Protein AF-A0A813IU12-F1 (afdb_monomer_lite)

Sequence (221 aa):
DPVPTFCQGVNGVEDAPPLRSVVKHLALLKPAGEHALRRLLWVTALTSHCVEFCPFLPNLMATLLTFFSEAETMFMVSQLIQEAENEVNASRNANPRMILNLNQMHKQAKLLVTEGKNSGNCPEALEHMESLGMDVNQMALELLQDGLATVLPFRSFLRLVGAFMAEGSEVMLRFALAMLKIQTPAILSCSTSKEVKGVLASLGFSHGLDDRHKGVEQLTK

Secondary structure (DSSP, 8-state):
-----S-TTSTT--SPPPHHHH-TTGGGS-HHHHHHHHHHHHHHHHH-TT-S--THHHHHHHHHTTTS-HHHHHHHHHHHHHHHHHHHHH-TTSPPSS--SHHHHHHHHHHHHHHHTSTTS-HHHHHHHHHTT--HHHHHHHHHTTTTTTTS-HHHHHHHHHHHHHH-THHHHHHHHHHHHHHHHHHHT-SSHHHHHHHHHTGGGSTTSSGGGTTTTTS--

pLDDT: mean 87.45, std 16.92, range [29.23, 98.56]

InterPro domains:
  IPR000195 Rab-GAP-TBC domain [PF00566] (30-187)
  IPR035969 Rab-GAP-TBC domain superfamily [SSF47923] (122-193)

Radius of gyration: 18.07 Å; chains: 1; bounding box: 48×43×44 Å

Structure (mmCIF, N/CA/C/O backbone):
data_AF-A0A813IU12-F1
#
_entry.id   AF-A0A813IU12-F1
#
loop_
_atom_site.group_PDB
_atom_site.id
_atom_site.type_symbol
_atom_site.label_atom_id
_atom_site.label_alt_id
_atom_site.label_comp_id
_atom_site.label_asym_id
_atom_site.label_entity_id
_atom_site.label_seq_id
_atom_site.pdbx_PDB_ins_code
_atom_site.Cartn_x
_atom_site.Cartn_y
_atom_site.Cartn_z
_atom_site.occupancy
_atom_site.B_iso_or_equiv
_atom_site.auth_seq_id
_atom_site.auth_comp_id
_atom_site.auth_asym_id
_atom_site.auth_atom_id
_atom_site.pdbx_PDB_model_num
ATOM 1 N N . ASP A 1 1 ? 9.099 -20.998 -9.927 1.00 59.09 1 ASP A N 1
ATOM 2 C CA . ASP A 1 1 ? 10.088 -19.911 -10.060 1.00 59.09 1 ASP A CA 1
ATOM 3 C C . ASP A 1 1 ? 9.824 -18.827 -9.031 1.00 59.09 1 ASP A C 1
ATOM 5 O O . ASP A 1 1 ? 8.862 -18.070 -9.199 1.00 59.09 1 ASP A O 1
ATOM 9 N N . PRO A 1 2 ? 10.592 -18.812 -7.929 1.00 76.69 2 PRO A N 1
ATOM 10 C CA . PRO A 1 2 ? 10.494 -17.770 -6.915 1.00 76.69 2 PRO A CA 1
ATOM 11 C C . PRO A 1 2 ? 10.873 -16.416 -7.527 1.00 76.69 2 PRO A C 1
ATOM 13 O O . PRO A 1 2 ? 11.719 -16.332 -8.417 1.00 76.69 2 PRO A O 1
ATOM 16 N N . VAL A 1 3 ? 10.200 -15.361 -7.085 1.00 84.19 3 VAL A N 1
ATOM 17 C CA . VAL A 1 3 ? 10.450 -13.977 -7.505 1.00 84.19 3 VAL A CA 1
ATOM 18 C C . VAL A 1 3 ? 10.531 -13.145 -6.232 1.00 84.19 3 VAL A C 1
ATOM 20 O O . VAL A 1 3 ? 9.741 -13.405 -5.322 1.00 84.19 3 VAL A O 1
ATOM 23 N N . PRO A 1 4 ? 11.428 -12.153 -6.146 1.00 86.94 4 PRO A N 1
ATOM 24 C CA . PRO A 1 4 ? 11.456 -11.238 -5.017 1.00 86.94 4 PRO A CA 1
ATOM 25 C C . PRO A 1 4 ? 10.112 -10.514 -4.898 1.00 86.94 4 PRO A C 1
ATOM 27 O O . PRO A 1 4 ? 9.730 -9.739 -5.772 1.00 86.94 4 PRO A O 1
ATOM 30 N N . THR A 1 5 ? 9.362 -10.793 -3.834 1.00 86.12 5 THR A N 1
ATOM 31 C CA . THR A 1 5 ? 8.112 -10.076 -3.540 1.00 86.12 5 THR A CA 1
ATOM 32 C C . THR A 1 5 ? 8.300 -8.962 -2.523 1.00 86.12 5 THR A C 1
ATOM 34 O O . THR A 1 5 ? 7.367 -8.198 -2.294 1.00 86.12 5 THR A O 1
ATOM 37 N N . PHE A 1 6 ? 9.487 -8.877 -1.909 1.00 89.75 6 PHE A N 1
ATOM 38 C CA . PHE A 1 6 ? 9.822 -7.894 -0.875 1.00 89.75 6 PHE A CA 1
ATOM 39 C C . PHE A 1 6 ? 8.862 -7.945 0.327 1.00 89.75 6 PHE A C 1
ATOM 41 O O . PHE A 1 6 ? 8.619 -6.940 0.991 1.00 89.75 6 PHE A O 1
ATOM 48 N N . CYS A 1 7 ? 8.301 -9.132 0.593 1.00 81.31 7 CYS A N 1
ATOM 49 C CA . CYS A 1 7 ? 7.439 -9.412 1.746 1.00 81.31 7 CYS A CA 1
ATOM 50 C C . CYS A 1 7 ? 8.181 -10.096 2.903 1.00 81.31 7 CYS A C 1
ATOM 52 O O . CYS A 1 7 ? 7.563 -10.387 3.927 1.00 81.31 7 CYS A O 1
ATOM 54 N N . GLN A 1 8 ? 9.472 -10.400 2.729 1.00 71.38 8 GLN A N 1
ATOM 55 C CA . GLN A 1 8 ? 10.290 -11.030 3.764 1.00 71.38 8 GLN A CA 1
ATOM 56 C C . GLN A 1 8 ? 10.285 -10.149 5.020 1.00 71.38 8 GLN A C 1
ATOM 58 O O . GLN A 1 8 ? 10.400 -8.930 4.931 1.00 71.38 8 GLN A O 1
ATOM 63 N N . GLY A 1 9 ? 10.090 -10.764 6.187 1.00 56.56 9 GLY A N 1
ATOM 64 C CA . GLY A 1 9 ? 9.971 -10.051 7.464 1.00 56.56 9 GLY A CA 1
ATOM 65 C C . GLY A 1 9 ? 8.539 -9.835 7.975 1.00 56.56 9 GLY A C 1
ATOM 66 O O . GLY A 1 9 ? 8.384 -9.473 9.137 1.00 56.56 9 GLY A O 1
ATOM 67 N N . VAL A 1 10 ? 7.492 -10.125 7.188 1.00 49.81 10 VAL A N 1
ATOM 68 C CA . VAL A 1 10 ? 6.102 -10.196 7.690 1.00 49.81 10 VAL A CA 1
ATOM 69 C C . VAL A 1 10 ? 5.711 -11.647 7.974 1.00 49.81 10 VAL A C 1
ATOM 71 O O . VAL A 1 10 ? 5.922 -12.534 7.149 1.00 49.81 10 VAL A O 1
ATOM 74 N N . ASN A 1 11 ? 5.136 -11.891 9.157 1.00 51.53 11 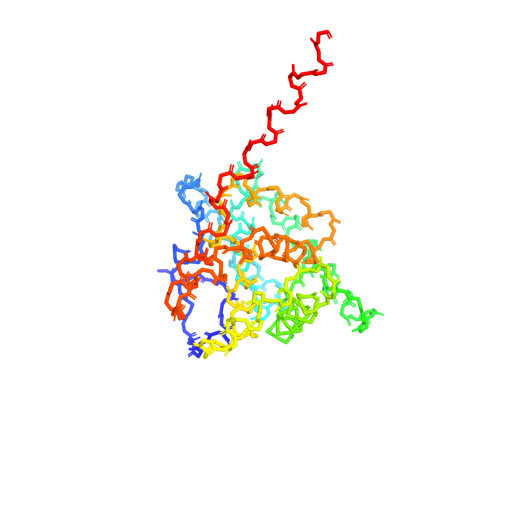ASN A N 1
ATOM 75 C CA . ASN A 1 11 ? 4.637 -13.196 9.621 1.00 51.53 11 ASN A CA 1
ATOM 76 C C . ASN A 1 11 ? 5.678 -14.335 9.691 1.00 51.53 11 ASN A C 1
ATOM 78 O O . ASN A 1 11 ? 5.300 -15.503 9.673 1.00 51.53 11 ASN A O 1
ATOM 82 N N . GLY A 1 12 ? 6.978 -14.023 9.775 1.00 53.75 12 GLY A N 1
ATOM 83 C CA . GLY A 1 12 ? 8.036 -15.036 9.921 1.00 53.75 12 GLY A CA 1
ATOM 84 C C . GLY A 1 12 ? 8.241 -15.926 8.689 1.00 53.75 12 GLY A C 1
ATOM 85 O O . GLY A 1 12 ? 8.756 -17.032 8.812 1.00 53.75 12 GLY A O 1
ATOM 86 N N . VAL A 1 13 ? 7.809 -15.471 7.511 1.00 58.06 13 VAL A N 1
ATOM 87 C CA . VAL A 1 13 ? 7.927 -16.239 6.269 1.00 58.06 13 VAL A CA 1
ATOM 88 C C . VAL A 1 13 ? 9.356 -16.129 5.717 1.00 58.06 13 VAL A C 1
ATOM 90 O O . VAL A 1 13 ? 9.794 -15.035 5.358 1.00 58.06 13 VAL A O 1
ATOM 93 N N . GLU A 1 14 ? 10.066 -17.260 5.637 1.00 62.34 14 GLU A N 1
ATOM 94 C CA . GLU A 1 14 ? 11.422 -17.346 5.059 1.00 62.34 14 GLU A CA 1
ATOM 95 C C . GLU A 1 14 ? 11.399 -17.256 3.520 1.00 62.34 14 GLU A C 1
ATOM 97 O O . GLU A 1 14 ? 12.214 -16.553 2.914 1.00 62.34 14 GLU A O 1
ATOM 102 N N . ASP A 1 15 ? 10.409 -17.896 2.888 1.00 70.50 15 ASP A N 1
ATOM 103 C CA . ASP A 1 15 ? 10.277 -17.965 1.431 1.00 70.50 15 ASP A CA 1
ATOM 104 C C . ASP A 1 15 ? 9.359 -16.882 0.856 1.00 70.50 15 ASP A C 1
ATOM 106 O O . ASP A 1 15 ? 8.241 -16.653 1.318 1.00 70.50 15 ASP A O 1
ATOM 110 N N . ALA A 1 16 ? 9.779 -16.247 -0.238 1.00 74.38 16 ALA A N 1
ATOM 111 C CA . ALA A 1 16 ? 8.925 -15.283 -0.924 1.00 74.38 16 ALA A CA 1
ATOM 112 C C . ALA A 1 16 ? 7.619 -15.957 -1.417 1.00 74.38 16 ALA A C 1
ATOM 114 O O . ALA A 1 16 ? 7.681 -16.949 -2.155 1.00 74.38 16 ALA A O 1
ATOM 115 N N . PRO A 1 17 ? 6.428 -15.435 -1.057 1.00 84.81 17 PRO A N 1
ATOM 116 C CA . PRO A 1 17 ? 5.163 -15.991 -1.517 1.00 84.81 17 PRO A CA 1
ATOM 117 C C . PRO A 1 17 ? 5.028 -15.923 -3.048 1.00 84.81 17 PRO A C 1
ATOM 119 O O . PRO A 1 17 ? 5.684 -15.117 -3.711 1.00 84.81 17 PRO A O 1
ATOM 122 N N . PRO A 1 18 ? 4.137 -16.727 -3.656 1.00 88.19 18 PRO A N 1
ATOM 123 C CA . PRO A 1 18 ? 3.888 -16.654 -5.090 1.00 88.19 18 PRO A CA 1
ATOM 124 C C . PRO A 1 18 ? 3.484 -15.242 -5.543 1.00 88.19 18 PRO A C 1
ATOM 126 O O . PRO A 1 18 ? 2.655 -14.589 -4.915 1.00 88.19 18 PRO A O 1
ATOM 129 N N . LEU A 1 19 ? 3.971 -14.798 -6.706 1.00 89.38 19 LEU A N 1
ATOM 130 C CA . LEU A 1 19 ? 3.663 -13.461 -7.241 1.00 89.38 19 LEU A CA 1
ATOM 131 C C . LEU A 1 19 ? 2.149 -13.162 -7.277 1.00 89.38 19 LEU A C 1
ATOM 133 O O . LEU A 1 19 ? 1.712 -12.081 -6.893 1.00 89.38 19 LEU A O 1
ATOM 137 N N . ARG A 1 20 ? 1.339 -14.161 -7.652 1.00 90.25 20 ARG A N 1
ATOM 138 C CA . ARG A 1 20 ? -0.131 -14.078 -7.711 1.00 90.25 20 ARG A CA 1
ATOM 139 C C . ARG A 1 20 ? -0.829 -13.843 -6.368 1.00 90.25 20 ARG A C 1
ATOM 141 O O . ARG A 1 20 ? -1.969 -13.402 -6.371 1.00 90.25 20 ARG A O 1
ATOM 148 N N . SER A 1 21 ? -0.202 -14.167 -5.233 1.00 88.00 21 SER A N 1
ATOM 149 C CA . SER A 1 21 ? -0.788 -13.876 -3.913 1.00 88.00 21 SER A CA 1
ATOM 150 C C . SER A 1 21 ? -0.475 -12.457 -3.434 1.00 88.00 21 SER A C 1
ATOM 152 O O . SER A 1 21 ? -1.192 -11.926 -2.582 1.00 88.00 21 SER A O 1
ATOM 154 N N . VAL A 1 22 ? 0.566 -11.835 -3.997 1.00 89.56 22 VAL A N 1
ATOM 155 C CA . VAL A 1 22 ? 1.031 -10.490 -3.630 1.00 89.56 22 VAL A CA 1
ATOM 156 C C . VAL A 1 22 ? 0.452 -9.424 -4.556 1.00 89.56 22 VAL A C 1
ATOM 158 O O . VAL A 1 22 ? -0.029 -8.399 -4.081 1.00 89.56 22 VAL A O 1
ATOM 161 N N . VAL A 1 23 ? 0.451 -9.674 -5.867 1.00 94.38 23 VAL A N 1
ATOM 162 C CA . VAL A 1 23 ? 0.003 -8.705 -6.873 1.00 94.38 23 VAL A CA 1
ATOM 163 C C . VAL A 1 23 ? -1.497 -8.852 -7.116 1.00 94.38 23 VAL A C 1
ATOM 165 O O . VAL A 1 23 ? -1.942 -9.768 -7.808 1.00 94.38 23 VAL A O 1
ATOM 168 N N . LYS A 1 24 ? -2.291 -7.938 -6.556 1.00 93.25 24 LYS A N 1
ATOM 169 C CA . LYS A 1 24 ? -3.760 -8.064 -6.485 1.00 93.25 24 LYS A CA 1
ATOM 170 C C . LYS A 1 24 ? -4.449 -7.870 -7.828 1.00 93.25 24 LYS A C 1
ATOM 172 O O . LYS A 1 24 ? -5.473 -8.491 -8.100 1.00 93.25 24 LYS A O 1
ATOM 177 N N . HIS A 1 25 ? -3.847 -7.070 -8.699 1.00 90.69 25 HIS A N 1
ATOM 178 C CA . HIS A 1 25 ? -4.364 -6.785 -10.036 1.00 90.69 25 HIS A CA 1
ATOM 179 C C . HIS A 1 25 ? -3.532 -7.442 -11.149 1.00 90.69 25 HIS A C 1
ATOM 181 O O . HIS A 1 25 ? -3.524 -6.964 -12.281 1.00 90.69 25 HIS A O 1
ATOM 187 N N . LEU A 1 26 ? -2.848 -8.557 -10.848 1.00 93.44 26 LEU A N 1
ATOM 188 C CA . LEU A 1 26 ? -1.966 -9.251 -11.798 1.00 93.44 26 LEU A CA 1
ATOM 189 C C . LEU A 1 26 ? -2.681 -9.650 -13.096 1.00 93.44 26 LEU A C 1
ATOM 191 O O . LEU A 1 26 ? -2.087 -9.589 -14.166 1.00 93.44 26 LEU A O 1
ATOM 195 N N . ALA A 1 27 ? -3.966 -10.002 -13.004 1.00 91.81 27 ALA A N 1
ATOM 196 C CA . ALA A 1 27 ? -4.792 -10.416 -14.139 1.00 91.81 27 ALA A CA 1
ATOM 197 C C . ALA A 1 27 ? -4.960 -9.337 -15.230 1.00 91.81 27 ALA A C 1
ATOM 199 O O . ALA A 1 27 ? -5.420 -9.648 -16.325 1.00 91.81 27 ALA A O 1
ATOM 200 N N . LEU A 1 28 ? -4.601 -8.080 -14.949 1.00 92.56 28 LEU A N 1
ATOM 201 C CA . LEU A 1 28 ? -4.604 -7.005 -15.943 1.00 92.56 28 LEU A CA 1
ATOM 202 C C . LEU A 1 28 ? -3.403 -7.070 -16.892 1.00 92.56 28 LEU A C 1
ATOM 204 O O . LEU A 1 28 ? -3.444 -6.490 -17.977 1.00 92.56 28 LEU A O 1
ATOM 208 N N . LEU A 1 29 ? -2.337 -7.775 -16.507 1.00 94.75 29 LEU A N 1
ATOM 209 C CA . LEU A 1 29 ? -1.177 -7.978 -17.359 1.00 94.75 29 LEU A CA 1
ATOM 210 C C . LEU A 1 29 ? -1.396 -9.166 -18.296 1.00 94.75 29 LEU A C 1
ATOM 212 O O . LEU A 1 29 ? -1.864 -10.235 -17.911 1.00 94.75 29 LEU A O 1
ATOM 216 N N . LYS A 1 30 ? -0.976 -8.993 -19.551 1.00 94.44 30 LYS A N 1
ATOM 217 C CA . LYS A 1 30 ? -0.793 -10.110 -20.489 1.00 94.44 30 LYS A CA 1
ATOM 218 C C . LYS A 1 30 ? 0.387 -10.984 -20.025 1.00 94.44 30 LYS A C 1
ATOM 220 O O . LYS A 1 30 ? 1.255 -10.471 -19.319 1.00 94.44 30 LYS A O 1
ATOM 225 N N . PRO A 1 31 ? 0.526 -12.238 -20.500 1.00 94.81 31 PRO A N 1
ATOM 226 C CA . PRO A 1 31 ? 1.659 -13.101 -20.136 1.00 94.81 31 PRO A CA 1
ATOM 227 C C . PRO A 1 31 ? 3.040 -12.446 -20.328 1.00 94.81 31 PRO A C 1
ATOM 229 O O . PRO A 1 31 ? 3.917 -12.566 -19.477 1.00 94.81 31 PRO A O 1
ATOM 232 N N . ALA A 1 32 ? 3.214 -11.666 -21.401 1.00 95.75 32 ALA A N 1
ATOM 233 C CA . ALA A 1 32 ? 4.436 -10.893 -21.630 1.00 95.75 32 ALA A CA 1
ATOM 234 C C . ALA A 1 32 ? 4.689 -9.824 -20.547 1.00 95.75 32 ALA A C 1
ATOM 236 O O . ALA A 1 32 ? 5.833 -9.617 -20.146 1.00 95.75 32 ALA A O 1
ATOM 237 N N . GLY A 1 33 ? 3.629 -9.180 -20.047 1.00 96.44 33 GLY A N 1
ATOM 238 C CA . GLY A 1 33 ? 3.694 -8.217 -18.947 1.00 96.44 33 GLY A CA 1
ATOM 239 C C . GLY A 1 33 ? 4.008 -8.883 -17.609 1.00 96.44 33 GLY A C 1
ATOM 240 O O . GLY A 1 33 ? 4.807 -8.355 -16.844 1.00 96.44 33 GLY A O 1
ATOM 241 N N . GLU A 1 34 ? 3.477 -10.082 -17.348 1.00 95.75 34 GLU A N 1
ATOM 242 C CA . GLU A 1 34 ? 3.874 -10.861 -16.169 1.00 95.75 34 GLU A CA 1
ATOM 243 C C . GLU A 1 34 ? 5.368 -11.221 -16.219 1.00 95.75 34 GLU A C 1
ATOM 245 O O . GLU A 1 34 ? 6.070 -11.115 -15.215 1.00 95.75 34 GLU A O 1
ATOM 250 N N . HIS A 1 35 ? 5.894 -11.605 -17.385 1.00 95.88 35 HIS A N 1
ATOM 251 C CA . HIS A 1 35 ? 7.330 -11.850 -17.542 1.00 95.88 35 HIS A CA 1
ATOM 252 C C . HIS A 1 35 ? 8.175 -10.583 -17.355 1.00 95.88 35 HIS A C 1
ATOM 254 O O . HIS A 1 35 ? 9.227 -10.660 -16.721 1.00 95.88 35 HIS A O 1
ATOM 260 N N . ALA A 1 36 ? 7.716 -9.431 -17.852 1.00 97.69 36 ALA A N 1
ATOM 261 C CA . ALA A 1 36 ? 8.367 -8.144 -17.602 1.00 97.69 36 ALA A CA 1
ATOM 262 C C . ALA A 1 36 ? 8.390 -7.810 -16.104 1.00 97.69 36 ALA A C 1
ATOM 264 O O . ALA A 1 36 ? 9.447 -7.513 -15.559 1.00 97.69 36 ALA A O 1
ATOM 265 N N . LEU A 1 37 ? 7.264 -7.975 -15.405 1.00 97.69 37 LEU A N 1
ATOM 266 C CA . LEU A 1 37 ? 7.178 -7.764 -13.959 1.00 97.69 37 LEU A CA 1
ATOM 267 C C . LEU A 1 37 ? 8.188 -8.626 -13.192 1.00 97.69 37 LEU A C 1
ATOM 269 O O . LEU A 1 37 ? 8.878 -8.133 -12.305 1.00 97.69 37 LEU A O 1
ATOM 273 N N . ARG A 1 38 ? 8.324 -9.906 -13.558 1.00 95.81 38 ARG A N 1
ATOM 274 C CA . ARG A 1 38 ? 9.304 -10.812 -12.939 1.00 95.81 38 ARG A CA 1
ATOM 275 C C . ARG A 1 38 ? 10.739 -10.325 -13.130 1.00 95.81 38 ARG A C 1
ATOM 277 O O . ARG A 1 38 ? 11.514 -10.380 -12.180 1.00 95.81 38 ARG A O 1
ATOM 284 N N . ARG A 1 39 ? 11.091 -9.850 -14.330 1.00 96.75 39 ARG A N 1
ATOM 285 C CA . ARG A 1 39 ? 12.421 -9.284 -14.603 1.00 96.75 39 ARG A CA 1
ATOM 286 C C . ARG A 1 39 ? 12.666 -8.020 -13.794 1.00 96.75 39 ARG A C 1
ATOM 288 O O . ARG A 1 39 ? 13.710 -7.929 -13.164 1.00 96.75 39 ARG A O 1
ATOM 295 N N . LEU A 1 40 ? 11.703 -7.100 -13.757 1.00 97.75 40 LEU A N 1
ATOM 296 C CA . LEU A 1 40 ? 11.809 -5.863 -12.982 1.00 97.75 40 LEU A CA 1
ATOM 297 C C . LEU A 1 40 ? 12.045 -6.139 -11.495 1.00 97.75 40 LEU A C 1
ATOM 299 O O . LEU A 1 40 ? 12.967 -5.580 -10.916 1.00 97.75 40 LEU A O 1
ATOM 303 N N . LEU A 1 41 ? 11.281 -7.058 -10.897 1.00 96.50 41 LEU A N 1
ATOM 304 C CA . LEU A 1 41 ? 11.450 -7.433 -9.490 1.00 96.50 41 LEU A CA 1
ATOM 305 C C . LEU A 1 41 ? 12.833 -8.037 -9.208 1.00 96.50 41 LEU A C 1
ATOM 307 O O . LEU A 1 41 ? 13.452 -7.708 -8.198 1.00 96.50 41 LEU A O 1
ATOM 311 N N . TRP A 1 42 ? 13.342 -8.883 -10.110 1.00 94.94 42 TRP A N 1
ATOM 312 C CA . TRP A 1 42 ? 14.698 -9.426 -10.004 1.00 94.94 42 TRP A CA 1
ATOM 313 C C . TRP A 1 42 ? 15.772 -8.354 -10.152 1.00 94.94 42 TRP A C 1
ATOM 315 O O . TRP A 1 42 ? 16.693 -8.310 -9.342 1.00 94.94 42 TRP A O 1
ATOM 325 N N . VAL A 1 43 ? 15.654 -7.483 -11.155 1.00 95.75 43 VAL A N 1
ATOM 326 C CA . VAL A 1 43 ? 16.597 -6.382 -11.363 1.00 95.75 43 VAL A CA 1
ATOM 327 C C . VAL A 1 43 ? 16.624 -5.493 -10.127 1.00 95.75 43 VAL A C 1
ATOM 329 O O . VAL A 1 43 ? 17.699 -5.272 -9.588 1.00 95.75 43 VAL A O 1
ATOM 332 N N . THR A 1 44 ? 15.468 -5.078 -9.602 1.00 95.88 44 THR A N 1
ATOM 333 C CA . THR A 1 44 ? 15.410 -4.263 -8.383 1.00 95.88 44 THR A CA 1
ATOM 334 C C . THR A 1 44 ? 16.035 -4.965 -7.182 1.00 95.88 44 THR A C 1
ATOM 336 O O . THR A 1 44 ? 16.808 -4.336 -6.469 1.00 95.88 44 THR A O 1
ATOM 339 N N . ALA A 1 45 ? 15.790 -6.262 -6.973 1.00 93.31 45 ALA A N 1
ATOM 340 C CA . ALA A 1 45 ? 16.428 -6.999 -5.877 1.00 93.31 45 ALA A CA 1
ATOM 341 C C . ALA A 1 45 ? 17.963 -7.052 -6.005 1.00 93.31 45 ALA A C 1
ATOM 343 O O . ALA A 1 45 ? 18.670 -7.046 -4.999 1.00 93.31 45 ALA A O 1
ATOM 344 N N . LEU A 1 46 ? 18.482 -7.095 -7.235 1.00 92.25 46 LEU A N 1
ATOM 345 C CA . LEU A 1 46 ? 19.918 -7.135 -7.510 1.00 92.25 46 LEU A CA 1
ATOM 346 C C . LEU A 1 46 ? 20.583 -5.756 -7.460 1.00 92.25 46 LEU A C 1
ATOM 348 O O . LEU A 1 46 ? 21.767 -5.682 -7.149 1.00 92.25 46 LEU A O 1
ATOM 352 N N . THR A 1 47 ? 19.859 -4.681 -7.784 1.00 93.38 47 THR A N 1
ATOM 353 C CA . THR A 1 47 ? 20.432 -3.329 -7.905 1.00 93.38 47 THR A CA 1
ATOM 354 C C . THR A 1 47 ? 20.126 -2.415 -6.726 1.00 93.38 47 THR A C 1
ATOM 356 O O . THR A 1 47 ? 20.821 -1.421 -6.540 1.00 93.38 47 THR A O 1
ATOM 359 N N . SER A 1 48 ? 19.081 -2.700 -5.950 1.00 91.94 48 SER A N 1
ATOM 360 C CA . SER A 1 48 ? 18.564 -1.809 -4.908 1.00 91.94 48 SER A CA 1
ATOM 361 C C . SER A 1 48 ? 18.622 -2.481 -3.538 1.00 91.94 48 SER A C 1
ATOM 363 O O . SER A 1 48 ? 17.612 -2.911 -2.986 1.00 91.94 48 SER A O 1
ATOM 365 N N . HIS A 1 49 ? 19.829 -2.557 -2.975 1.00 88.81 49 HIS A N 1
ATOM 366 C CA . HIS A 1 49 ? 20.091 -3.226 -1.694 1.00 88.81 49 HIS A CA 1
ATOM 367 C C . HIS A 1 49 ? 19.446 -2.544 -0.476 1.00 88.81 49 HIS A C 1
ATOM 369 O O . HIS A 1 49 ? 19.367 -3.151 0.586 1.00 88.81 49 HIS A O 1
ATOM 375 N N . CYS A 1 50 ? 18.971 -1.306 -0.622 1.00 89.06 50 CYS A N 1
ATOM 376 C CA . CYS A 1 50 ? 18.248 -0.574 0.415 1.00 89.06 50 CYS A CA 1
ATOM 377 C C . CYS A 1 50 ? 16.792 -1.048 0.610 1.00 89.06 50 CYS A C 1
ATOM 379 O O . CYS A 1 50 ? 16.157 -0.669 1.594 1.00 89.06 50 CYS A O 1
ATOM 381 N N . VAL A 1 51 ? 16.249 -1.867 -0.304 1.00 92.31 51 VAL A N 1
ATOM 382 C CA . VAL A 1 51 ? 14.873 -2.384 -0.226 1.00 92.31 51 VAL A CA 1
ATOM 383 C C . VAL A 1 51 ? 14.835 -3.684 0.574 1.00 92.31 51 VAL A C 1
ATOM 385 O O . VAL A 1 51 ? 14.905 -4.781 0.025 1.00 92.31 51 VAL A O 1
ATOM 388 N N . GLU A 1 52 ? 14.682 -3.559 1.886 1.00 90.38 52 GLU A N 1
ATOM 389 C CA . GLU A 1 52 ? 14.550 -4.695 2.805 1.00 90.38 52 GLU A CA 1
ATOM 390 C C . GLU A 1 52 ? 13.108 -5.226 2.853 1.00 90.38 52 GLU A C 1
ATOM 392 O O . GLU A 1 52 ? 12.878 -6.426 2.983 1.00 90.38 52 GLU A O 1
ATOM 397 N N . PHE A 1 53 ? 12.122 -4.331 2.746 1.00 91.25 53 PHE A N 1
ATOM 398 C CA . PHE A 1 53 ? 10.700 -4.656 2.837 1.00 91.25 53 PHE A CA 1
ATOM 399 C C . PHE A 1 53 ? 9.844 -3.633 2.078 1.00 91.25 53 PHE A C 1
ATOM 401 O O . PHE A 1 53 ? 9.825 -2.453 2.426 1.00 91.25 53 PHE A O 1
ATOM 408 N N . CYS A 1 54 ? 9.097 -4.089 1.066 1.00 94.56 54 CYS A N 1
ATOM 409 C CA . CYS A 1 54 ? 8.143 -3.261 0.326 1.00 94.56 54 CYS A CA 1
ATOM 410 C C . CYS A 1 54 ? 7.099 -4.099 -0.455 1.00 94.56 54 CYS A C 1
ATOM 412 O O . CYS A 1 54 ? 7.178 -4.205 -1.682 1.00 94.56 54 CYS A O 1
ATOM 414 N N . PRO A 1 55 ? 6.069 -4.670 0.199 1.00 92.88 55 PRO A N 1
ATOM 415 C CA . PRO A 1 55 ? 5.016 -5.438 -0.486 1.00 92.88 55 PRO A CA 1
ATOM 416 C C . PRO A 1 55 ? 4.162 -4.610 -1.463 1.00 92.88 55 PRO A C 1
ATOM 418 O O . PRO A 1 55 ? 3.452 -5.162 -2.308 1.00 92.88 55 PRO A O 1
ATOM 421 N N . PHE A 1 56 ? 4.236 -3.281 -1.379 1.00 96.19 56 PHE A N 1
ATOM 422 C CA . PHE A 1 56 ? 3.652 -2.370 -2.359 1.00 96.19 56 PHE A CA 1
ATOM 423 C C . PHE A 1 56 ? 4.382 -2.404 -3.712 1.00 96.19 56 PHE A C 1
ATOM 425 O O . PHE A 1 56 ? 3.739 -2.265 -4.752 1.00 96.19 56 PHE A O 1
ATOM 432 N N . LEU A 1 57 ? 5.699 -2.634 -3.729 1.00 96.62 57 LEU A N 1
ATOM 433 C CA . LEU A 1 57 ? 6.531 -2.537 -4.932 1.00 96.62 57 LEU A CA 1
ATOM 434 C C . LEU A 1 57 ? 6.051 -3.444 -6.089 1.00 96.62 57 LEU A C 1
ATOM 436 O O . LEU A 1 57 ? 5.906 -2.934 -7.204 1.00 96.62 57 LEU A O 1
ATOM 440 N N . PRO A 1 58 ? 5.703 -4.733 -5.872 1.00 96.25 58 PRO A N 1
ATOM 441 C CA . PRO A 1 58 ? 5.108 -5.559 -6.923 1.00 96.25 58 PRO A CA 1
ATOM 442 C C . PRO A 1 58 ? 3.788 -5.011 -7.482 1.00 96.25 58 PRO A C 1
ATOM 444 O O . PRO A 1 58 ? 3.560 -5.082 -8.689 1.00 96.25 58 PRO A O 1
ATOM 447 N N . ASN A 1 59 ? 2.922 -4.446 -6.633 1.00 97.38 59 ASN A N 1
ATOM 448 C CA . ASN A 1 59 ? 1.648 -3.861 -7.064 1.00 97.38 59 ASN A CA 1
ATOM 449 C C . ASN A 1 59 ? 1.856 -2.554 -7.846 1.00 97.38 59 ASN A C 1
ATOM 451 O O . ASN A 1 59 ? 1.179 -2.325 -8.853 1.00 97.38 59 ASN A O 1
ATOM 455 N N . LEU A 1 60 ? 2.824 -1.732 -7.429 1.00 98.00 60 LEU A N 1
ATOM 456 C CA . LEU A 1 60 ? 3.231 -0.516 -8.131 1.00 98.00 60 LEU A CA 1
ATOM 457 C C . LEU A 1 60 ? 3.752 -0.842 -9.534 1.00 98.00 60 LEU A C 1
ATOM 459 O O . LEU A 1 60 ? 3.206 -0.345 -10.515 1.00 98.00 60 LEU A O 1
ATOM 463 N N . MET A 1 61 ? 4.754 -1.721 -9.644 1.00 98.06 61 MET A N 1
ATOM 464 C CA . MET A 1 61 ? 5.329 -2.119 -10.935 1.00 98.06 61 MET A CA 1
ATOM 465 C C . MET A 1 61 ? 4.288 -2.739 -11.864 1.00 98.06 61 MET A C 1
ATOM 467 O O . MET A 1 61 ? 4.243 -2.405 -13.045 1.00 98.06 61 MET A O 1
ATOM 471 N N . ALA A 1 62 ? 3.429 -3.619 -11.337 1.00 97.75 62 ALA A N 1
ATOM 472 C CA . ALA A 1 62 ? 2.362 -4.220 -12.125 1.00 97.75 62 ALA A CA 1
ATOM 473 C C . ALA A 1 62 ? 1.402 -3.161 -12.678 1.00 97.75 62 ALA A C 1
ATOM 475 O O . ALA A 1 62 ? 1.001 -3.248 -13.833 1.00 97.75 62 ALA A O 1
ATOM 476 N N . THR A 1 63 ? 1.071 -2.144 -11.879 1.00 97.69 63 THR A N 1
ATOM 477 C CA . THR A 1 63 ? 0.206 -1.038 -12.307 1.00 97.69 63 THR A CA 1
ATOM 478 C C . THR A 1 63 ? 0.888 -0.172 -13.358 1.00 97.69 63 THR A C 1
ATOM 480 O O . THR A 1 63 ? 0.281 0.125 -14.381 1.00 97.69 63 THR A O 1
ATOM 483 N N . LEU A 1 64 ? 2.158 0.185 -13.169 1.00 98.12 64 LEU A N 1
ATOM 484 C CA . LEU A 1 64 ? 2.909 0.973 -14.149 1.00 98.12 64 LEU A CA 1
ATOM 485 C C . LEU A 1 64 ? 3.031 0.241 -15.494 1.00 98.12 64 LEU A C 1
ATOM 487 O O . LEU A 1 64 ? 2.755 0.837 -16.530 1.00 98.12 64 LEU A O 1
ATOM 491 N N . LEU A 1 65 ? 3.295 -1.068 -15.487 1.00 98.00 65 LEU A N 1
ATOM 492 C CA . LEU A 1 65 ? 3.355 -1.893 -16.702 1.00 98.00 65 LEU A CA 1
ATOM 493 C C . LEU A 1 65 ? 2.042 -1.952 -17.500 1.00 98.00 65 LEU A C 1
ATOM 495 O O . LEU A 1 65 ? 2.052 -2.375 -18.656 1.00 98.00 65 LEU A O 1
ATOM 499 N N . THR A 1 66 ? 0.906 -1.558 -16.915 1.00 96.19 66 THR A N 1
ATOM 500 C CA . THR A 1 66 ? -0.347 -1.448 -17.682 1.00 96.19 66 THR A CA 1
ATOM 501 C C . THR A 1 66 ? -0.378 -0.224 -18.603 1.00 96.19 66 THR A C 1
ATOM 503 O O . THR A 1 66 ? -1.143 -0.224 -19.566 1.00 96.19 66 THR A O 1
ATOM 506 N N . PHE A 1 67 ? 0.462 0.787 -18.349 1.00 96.75 67 PHE A N 1
ATOM 507 C CA . PHE A 1 67 ? 0.482 2.058 -19.086 1.00 96.75 67 PHE A CA 1
ATOM 508 C C . PHE A 1 67 ? 1.835 2.385 -19.720 1.00 96.75 67 PHE A C 1
ATOM 510 O O . PHE A 1 67 ? 1.883 3.127 -20.698 1.00 96.75 67 PHE A O 1
ATOM 517 N N . PHE A 1 68 ? 2.916 1.831 -19.181 1.00 98.06 68 PHE A N 1
ATOM 518 C CA . PHE A 1 68 ? 4.285 2.159 -19.548 1.00 98.06 68 PHE A CA 1
ATOM 519 C C . PHE A 1 68 ? 5.047 0.914 -19.996 1.00 98.06 68 PHE A C 1
ATOM 521 O O . PHE A 1 68 ? 4.723 -0.219 -19.635 1.00 98.06 68 PHE A O 1
ATOM 528 N N . SER A 1 69 ? 6.101 1.130 -20.777 1.00 97.94 69 SER A N 1
ATOM 529 C CA . SER A 1 69 ? 7.054 0.082 -21.122 1.00 97.94 69 SER A CA 1
ATOM 530 C C . SER A 1 69 ? 7.815 -0.419 -19.888 1.00 97.94 69 SER A C 1
ATOM 532 O O . SER A 1 69 ? 7.846 0.210 -18.826 1.00 97.94 69 SER A O 1
ATOM 534 N N . GLU A 1 70 ? 8.479 -1.565 -20.040 1.00 98.19 70 GLU A N 1
ATOM 535 C CA . GLU A 1 70 ? 9.351 -2.128 -19.004 1.00 98.19 70 GLU A CA 1
ATOM 536 C C . GLU A 1 70 ? 10.471 -1.151 -18.611 1.00 98.19 70 GLU A C 1
ATOM 538 O O . GLU A 1 70 ? 10.724 -0.956 -17.424 1.00 98.19 70 GLU A O 1
ATOM 543 N N . ALA A 1 71 ? 11.087 -0.478 -19.589 1.00 98.06 71 ALA A N 1
ATOM 544 C CA . ALA A 1 71 ? 12.163 0.481 -19.347 1.00 98.06 71 ALA A CA 1
ATOM 545 C C . ALA A 1 71 ? 11.677 1.731 -18.596 1.00 98.06 71 ALA A C 1
ATOM 547 O O . ALA A 1 71 ? 12.308 2.146 -17.626 1.00 98.06 71 ALA A O 1
ATOM 548 N N . GLU A 1 72 ? 10.539 2.303 -18.998 1.00 98.56 72 GLU A N 1
ATOM 549 C CA . GLU A 1 72 ? 9.930 3.450 -18.308 1.00 98.56 72 GLU A CA 1
ATOM 550 C C . GLU A 1 72 ? 9.516 3.083 -16.880 1.00 98.56 72 GLU A C 1
ATOM 552 O O . GLU A 1 72 ? 9.768 3.843 -15.946 1.00 98.56 72 GLU A O 1
ATOM 557 N N . THR A 1 73 ? 8.938 1.892 -16.696 1.00 98.44 73 THR A N 1
ATOM 558 C CA . THR A 1 73 ? 8.583 1.372 -15.370 1.00 98.44 73 THR A CA 1
ATOM 559 C C . THR A 1 73 ? 9.815 1.254 -14.480 1.00 98.44 73 THR A C 1
ATOM 561 O O . THR A 1 73 ? 9.797 1.740 -13.349 1.00 98.44 73 THR A O 1
ATOM 564 N N . MET A 1 74 ? 10.897 0.657 -14.990 1.00 98.06 74 MET A N 1
ATOM 565 C CA . MET A 1 74 ? 12.148 0.534 -14.243 1.00 98.06 74 MET A CA 1
ATOM 566 C C . MET A 1 74 ? 12.718 1.902 -13.878 1.00 98.06 74 MET A C 1
ATOM 568 O O . MET A 1 74 ? 13.118 2.114 -12.736 1.00 98.06 74 MET A O 1
ATOM 572 N N . PHE A 1 75 ? 12.728 2.838 -14.830 1.00 98.19 75 PHE A N 1
ATOM 573 C CA . PHE A 1 75 ? 13.229 4.187 -14.605 1.00 98.19 75 PHE A CA 1
ATOM 574 C C . PHE A 1 75 ? 12.461 4.876 -13.471 1.00 98.19 75 PHE A C 1
ATOM 576 O O . PHE A 1 75 ? 13.075 5.265 -12.480 1.00 98.19 75 PHE A O 1
ATOM 583 N N . MET A 1 76 ? 11.127 4.936 -13.552 1.00 98.00 76 MET A N 1
ATOM 584 C CA . MET A 1 76 ? 10.292 5.564 -12.519 1.00 98.00 76 MET A CA 1
ATOM 585 C C . MET A 1 76 ? 10.499 4.930 -11.139 1.00 98.00 76 MET A C 1
ATOM 587 O O . MET A 1 76 ? 10.673 5.640 -10.152 1.00 98.00 76 MET A O 1
ATOM 591 N N . VAL A 1 77 ? 10.526 3.598 -11.062 1.00 97.44 77 VAL A N 1
ATOM 592 C CA . VAL A 1 77 ? 10.730 2.890 -9.791 1.00 97.44 77 VAL A CA 1
ATOM 593 C C . VAL A 1 77 ? 12.131 3.126 -9.229 1.00 97.44 77 VAL A C 1
ATOM 595 O O . VAL A 1 77 ? 12.271 3.362 -8.032 1.00 97.44 77 VAL A O 1
ATOM 598 N N . SER A 1 78 ? 13.166 3.107 -10.073 1.00 96.56 78 SER A N 1
ATOM 599 C CA . SER A 1 78 ? 14.542 3.364 -9.636 1.00 96.56 78 SER A CA 1
ATOM 600 C C . SER A 1 78 ? 14.705 4.766 -9.046 1.00 96.56 78 SER A C 1
ATOM 602 O O . SER A 1 78 ? 15.374 4.917 -8.028 1.00 96.56 78 SER A O 1
ATOM 604 N N . GLN A 1 79 ? 14.036 5.768 -9.628 1.00 95.69 79 GLN A N 1
ATOM 605 C CA . GLN A 1 79 ? 14.041 7.134 -9.108 1.00 95.69 79 GLN A CA 1
ATOM 606 C C . GLN A 1 79 ? 13.324 7.221 -7.758 1.00 95.69 79 GLN A C 1
ATOM 608 O O . GLN A 1 79 ? 13.878 7.785 -6.823 1.00 95.69 79 GLN A O 1
ATOM 613 N N . LEU A 1 80 ? 12.158 6.584 -7.607 1.00 95.75 80 LEU A N 1
ATOM 614 C CA . LEU A 1 80 ? 11.432 6.557 -6.331 1.00 95.75 80 LEU A CA 1
ATOM 615 C C . LEU A 1 80 ? 12.241 5.905 -5.200 1.00 95.75 80 LEU A C 1
ATOM 617 O O . LEU A 1 80 ? 12.236 6.399 -4.073 1.00 95.75 80 LEU A O 1
ATOM 621 N N . ILE A 1 81 ? 12.942 4.806 -5.494 1.00 95.31 81 ILE A N 1
ATOM 622 C CA . ILE A 1 81 ? 13.811 4.130 -4.521 1.00 95.31 81 ILE A CA 1
ATOM 623 C C . ILE A 1 81 ? 15.003 5.024 -4.161 1.00 95.31 81 ILE A C 1
ATOM 625 O O . ILE A 1 81 ? 15.305 5.185 -2.981 1.00 95.31 81 ILE A O 1
ATOM 629 N N . GLN A 1 82 ? 15.650 5.636 -5.156 1.00 93.44 82 GLN A N 1
ATOM 630 C CA . GLN A 1 82 ? 16.796 6.519 -4.942 1.00 93.44 82 GLN A CA 1
ATOM 631 C C . GLN A 1 82 ? 16.419 7.772 -4.132 1.00 93.44 82 GLN A C 1
ATOM 633 O O . GLN A 1 82 ? 17.157 8.173 -3.235 1.00 93.44 82 GLN A O 1
ATOM 638 N N . GLU A 1 83 ? 15.264 8.380 -4.413 1.00 92.19 83 GLU A N 1
ATOM 639 C CA . GLU A 1 83 ? 14.705 9.488 -3.629 1.00 92.19 83 GLU A CA 1
ATOM 640 C C . GLU A 1 83 ? 14.480 9.069 -2.170 1.00 92.19 83 GLU A C 1
ATOM 642 O O . GLU A 1 83 ? 14.967 9.735 -1.255 1.00 92.19 83 GLU A O 1
ATOM 647 N N . ALA A 1 84 ? 13.818 7.929 -1.948 1.00 91.81 84 ALA A N 1
ATOM 648 C CA . ALA A 1 84 ? 13.551 7.412 -0.608 1.00 91.81 84 ALA A CA 1
ATOM 649 C C . ALA A 1 84 ? 14.839 7.106 0.179 1.00 91.81 84 ALA A C 1
ATOM 651 O O . ALA A 1 84 ? 14.918 7.394 1.373 1.00 91.81 84 ALA A O 1
ATOM 652 N N . GLU A 1 85 ? 15.863 6.554 -0.475 1.00 88.88 85 GLU A N 1
ATOM 653 C CA . GLU A 1 85 ? 17.170 6.291 0.136 1.00 88.88 85 GLU A CA 1
ATOM 654 C C . GLU A 1 85 ? 17.895 7.591 0.521 1.00 88.88 85 GLU A C 1
ATOM 656 O O . GLU A 1 85 ? 18.439 7.706 1.623 1.00 88.88 85 GLU A O 1
ATOM 661 N N . ASN A 1 86 ? 17.854 8.607 -0.343 1.00 86.88 86 ASN A N 1
ATOM 662 C CA . ASN A 1 86 ? 18.474 9.905 -0.077 1.00 86.88 86 ASN A CA 1
ATOM 663 C C . ASN A 1 86 ? 17.793 10.658 1.079 1.00 86.88 86 ASN A C 1
ATOM 665 O O . ASN A 1 86 ? 18.472 11.295 1.886 1.00 86.88 86 ASN A O 1
ATOM 669 N N . GLU A 1 87 ? 16.469 10.567 1.200 1.00 82.38 87 GLU A N 1
ATOM 670 C CA . GLU A 1 87 ? 15.706 11.217 2.273 1.00 82.38 87 GLU A CA 1
ATOM 671 C C . GLU A 1 87 ? 16.023 10.653 3.659 1.00 82.38 87 GLU A C 1
ATOM 673 O O . GLU A 1 87 ? 16.158 11.422 4.615 1.00 82.38 87 GLU A O 1
ATOM 678 N N . VAL A 1 88 ? 16.221 9.332 3.766 1.00 68.69 88 VAL A N 1
ATOM 679 C CA . VAL A 1 88 ? 16.655 8.679 5.016 1.00 68.69 88 VAL A CA 1
ATOM 680 C C . VAL A 1 88 ? 17.961 9.291 5.530 1.00 68.69 88 VAL A C 1
ATOM 682 O O . VAL A 1 88 ? 18.139 9.444 6.742 1.00 68.69 88 VAL A O 1
ATOM 685 N N . ASN A 1 89 ? 18.847 9.691 4.617 1.00 63.00 89 ASN A N 1
ATOM 686 C CA . ASN A 1 89 ? 20.127 10.311 4.942 1.00 63.00 89 ASN A CA 1
ATOM 687 C C . ASN A 1 89 ? 20.010 11.814 5.261 1.00 63.00 89 ASN A C 1
ATOM 689 O O . ASN A 1 89 ? 20.862 12.350 5.970 1.00 63.00 89 ASN A O 1
ATOM 693 N N . ALA A 1 90 ? 18.965 12.493 4.775 1.00 64.69 90 ALA A N 1
ATOM 694 C CA . ALA A 1 90 ? 18.818 13.948 4.859 1.00 64.69 90 ALA A CA 1
ATOM 695 C C . ALA A 1 90 ? 17.940 14.439 6.028 1.00 64.69 90 ALA A C 1
ATOM 697 O O . ALA A 1 90 ? 18.223 15.492 6.600 1.00 64.69 90 ALA A O 1
ATOM 698 N N . SER A 1 91 ? 16.879 13.716 6.408 1.00 59.69 91 SER A N 1
ATOM 699 C CA . SER A 1 91 ? 15.959 14.152 7.471 1.00 59.69 91 SER A CA 1
ATOM 700 C C . SER A 1 91 ? 15.305 12.976 8.192 1.00 59.69 91 SER A C 1
ATOM 702 O O . SER A 1 91 ? 14.583 12.179 7.604 1.00 59.69 91 SER A O 1
ATOM 704 N N . ARG A 1 92 ? 15.484 12.901 9.518 1.00 57.44 92 ARG A N 1
ATOM 705 C CA . ARG A 1 92 ? 14.890 11.838 10.353 1.00 57.44 92 ARG A CA 1
ATOM 706 C C . ARG A 1 92 ? 13.372 11.960 10.551 1.00 57.44 92 ARG A C 1
ATOM 708 O O . ARG A 1 92 ? 12.768 11.004 11.034 1.00 57.44 92 ARG A O 1
ATOM 715 N N . ASN A 1 93 ? 12.782 13.109 10.208 1.00 58.12 93 ASN A N 1
ATOM 716 C CA . ASN A 1 93 ? 11.396 13.455 10.547 1.00 58.12 93 ASN A CA 1
ATOM 717 C C . ASN A 1 93 ? 10.471 13.623 9.330 1.00 58.12 93 ASN A C 1
ATOM 719 O O . ASN A 1 93 ? 9.295 13.918 9.521 1.00 58.12 93 ASN A O 1
ATOM 723 N N . ALA A 1 94 ? 10.970 13.463 8.102 1.00 69.25 94 ALA A N 1
ATOM 724 C CA . ALA A 1 94 ? 10.125 13.502 6.910 1.00 69.25 94 ALA A CA 1
ATOM 725 C C . ALA A 1 94 ? 9.463 12.134 6.664 1.00 69.25 94 ALA A C 1
ATOM 727 O O . ALA A 1 94 ? 10.062 11.088 6.935 1.00 69.25 94 ALA A O 1
ATOM 728 N N . ASN A 1 95 ? 8.228 12.140 6.153 1.00 77.25 95 ASN A N 1
ATOM 729 C CA . ASN A 1 95 ? 7.608 10.928 5.624 1.00 77.25 95 ASN A CA 1
ATOM 730 C C . ASN A 1 95 ? 8.424 10.456 4.415 1.00 77.25 95 ASN A C 1
ATOM 732 O O . ASN A 1 95 ? 8.699 11.274 3.540 1.00 77.25 95 ASN A O 1
ATOM 736 N N . PRO A 1 96 ? 8.820 9.173 4.354 1.00 85.62 96 PRO A N 1
ATOM 737 C CA . PRO A 1 96 ? 9.668 8.707 3.273 1.00 85.62 96 PRO A CA 1
ATOM 738 C C . PRO A 1 96 ? 8.895 8.728 1.955 1.00 85.62 96 PRO A C 1
ATOM 740 O O . PRO A 1 96 ? 7.712 8.369 1.908 1.00 85.62 96 PRO A O 1
ATOM 743 N N . ARG A 1 97 ? 9.574 9.057 0.860 1.00 91.25 97 ARG A N 1
ATOM 744 C CA . ARG A 1 97 ? 9.026 8.970 -0.493 1.00 91.25 97 ARG A CA 1
ATOM 745 C C . ARG A 1 97 ? 8.410 7.604 -0.770 1.00 91.25 97 ARG A C 1
ATOM 747 O O . ARG A 1 97 ? 7.289 7.511 -1.267 1.00 91.25 97 ARG A O 1
ATOM 754 N N . MET A 1 98 ? 9.115 6.554 -0.362 1.00 94.38 98 MET A N 1
ATOM 755 C CA . MET A 1 98 ? 8.696 5.163 -0.446 1.00 94.38 98 MET A CA 1
ATOM 756 C C . MET A 1 98 ? 9.125 4.414 0.817 1.00 94.38 98 MET A C 1
ATOM 758 O O . MET A 1 98 ? 10.200 4.656 1.358 1.00 94.38 98 MET A O 1
ATOM 762 N N . ILE A 1 99 ? 8.282 3.502 1.298 1.00 93.50 99 ILE A N 1
ATOM 763 C CA . ILE A 1 99 ? 8.600 2.663 2.458 1.00 93.50 99 ILE A CA 1
ATOM 764 C C . ILE A 1 99 ? 9.463 1.494 1.980 1.00 93.50 99 ILE A C 1
ATOM 766 O O . ILE A 1 99 ? 9.000 0.698 1.165 1.00 93.50 99 ILE A O 1
ATOM 770 N N . LEU A 1 100 ? 10.699 1.409 2.472 1.00 93.50 100 LEU A N 1
ATOM 771 C CA . LEU A 1 100 ? 11.712 0.444 2.028 1.00 93.50 100 LEU A CA 1
ATOM 772 C C . LEU A 1 100 ? 12.115 -0.573 3.103 1.00 93.50 100 LEU A C 1
ATOM 774 O O . LEU A 1 100 ? 12.835 -1.521 2.800 1.00 93.50 100 LEU A O 1
ATOM 778 N N . ASN A 1 101 ? 11.675 -0.398 4.352 1.00 91.81 101 ASN A N 1
ATOM 779 C CA . ASN A 1 101 ? 11.937 -1.348 5.432 1.00 91.81 101 ASN A CA 1
ATOM 780 C C . ASN A 1 101 ? 10.762 -1.464 6.415 1.00 91.81 101 ASN A C 1
ATOM 782 O O . ASN A 1 101 ? 9.868 -0.613 6.483 1.00 91.81 101 ASN A O 1
ATOM 786 N N . LEU A 1 102 ? 10.787 -2.526 7.223 1.00 90.25 102 LEU A N 1
ATOM 787 C CA . LEU A 1 102 ? 9.713 -2.845 8.163 1.00 90.25 102 LEU A CA 1
ATOM 788 C C . LEU A 1 102 ? 9.570 -1.787 9.272 1.00 90.25 102 LEU A C 1
ATOM 790 O O . LEU A 1 102 ? 8.461 -1.490 9.711 1.00 90.25 102 LEU A O 1
ATOM 794 N N . ASN A 1 103 ? 10.671 -1.156 9.691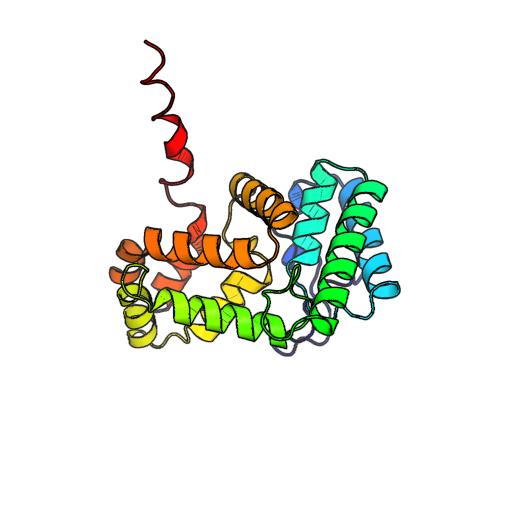 1.00 91.06 103 ASN A N 1
ATOM 795 C CA . ASN A 1 103 ? 10.639 -0.099 10.707 1.00 91.06 103 ASN A CA 1
ATOM 796 C C . ASN A 1 103 ? 9.878 1.140 10.221 1.00 91.06 103 ASN A C 1
ATOM 798 O O . ASN A 1 103 ? 9.091 1.718 10.972 1.00 91.06 103 ASN A O 1
ATOM 802 N N . GLN A 1 104 ? 10.092 1.552 8.971 1.00 92.06 104 GLN A N 1
ATOM 803 C CA . GLN A 1 104 ? 9.327 2.625 8.340 1.00 92.06 104 GLN A CA 1
ATOM 804 C C . GLN A 1 104 ? 7.846 2.250 8.234 1.00 92.06 104 GLN A C 1
ATOM 806 O O . GLN A 1 104 ? 6.996 3.071 8.569 1.00 92.06 104 GLN A O 1
ATOM 811 N N . MET A 1 105 ? 7.531 1.008 7.859 1.00 93.88 105 M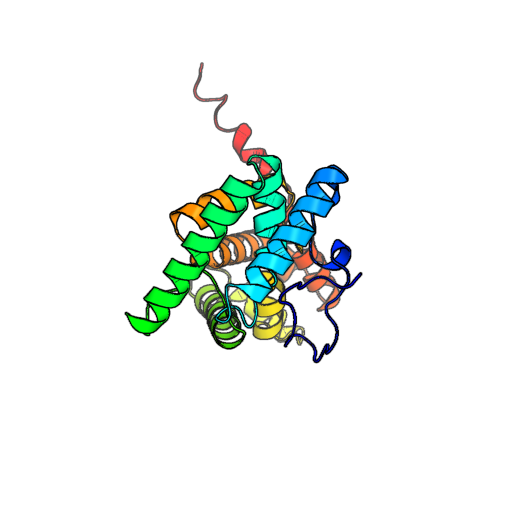ET A N 1
ATOM 812 C CA . MET A 1 105 ? 6.146 0.543 7.794 1.00 93.88 105 MET A CA 1
ATOM 813 C C . MET A 1 105 ? 5.457 0.579 9.170 1.00 93.88 105 MET A C 1
ATOM 815 O O . MET A 1 105 ? 4.364 1.126 9.291 1.00 93.88 105 MET A O 1
ATOM 819 N N . HIS A 1 106 ? 6.107 0.092 10.233 1.00 93.50 106 HIS A N 1
ATOM 820 C CA . HIS A 1 106 ? 5.570 0.184 11.596 1.00 93.50 106 HIS A CA 1
ATOM 821 C C . HIS A 1 106 ? 5.330 1.633 12.036 1.00 93.50 106 HIS A C 1
ATOM 823 O O . HIS A 1 106 ? 4.320 1.924 12.679 1.00 93.50 106 HIS A O 1
ATOM 829 N N . LYS A 1 107 ? 6.225 2.564 11.673 1.00 93.25 107 LYS A N 1
ATOM 830 C CA . LYS A 1 107 ? 6.018 3.997 11.935 1.00 93.25 107 LYS A CA 1
ATOM 831 C C . LYS A 1 107 ? 4.776 4.526 11.218 1.00 93.25 107 LYS A C 1
ATOM 833 O O . LYS A 1 107 ? 3.998 5.239 11.843 1.00 93.25 107 LYS A O 1
ATOM 838 N N . GLN A 1 108 ? 4.571 4.157 9.954 1.00 93.31 108 GLN A N 1
ATOM 839 C CA . GLN A 1 108 ? 3.402 4.573 9.172 1.00 93.31 108 GLN A CA 1
ATOM 840 C C . GLN A 1 108 ? 2.098 3.969 9.715 1.00 93.31 108 GLN A C 1
ATOM 842 O O . GLN A 1 108 ? 1.108 4.683 9.853 1.00 93.31 108 GLN A O 1
ATOM 847 N N . ALA A 1 109 ? 2.105 2.697 10.127 1.00 95.56 109 ALA A N 1
ATOM 848 C CA . ALA A 1 109 ? 0.963 2.061 10.787 1.00 95.56 109 ALA A CA 1
ATOM 849 C C . ALA A 1 109 ? 0.596 2.765 12.103 1.00 95.56 109 ALA A C 1
ATOM 851 O O . ALA A 1 109 ? -0.565 3.104 12.334 1.00 95.56 109 ALA A O 1
ATOM 852 N N . LYS A 1 110 ? 1.594 3.068 12.943 1.00 95.94 110 LYS A N 1
ATOM 853 C CA . LYS A 1 110 ? 1.385 3.821 14.186 1.00 95.94 110 LYS A CA 1
ATOM 854 C C . LYS A 1 110 ? 0.874 5.239 13.921 1.00 95.94 110 LYS A C 1
ATOM 856 O O . LYS A 1 110 ? 0.024 5.728 14.666 1.00 95.94 110 LYS A O 1
ATOM 861 N N . LEU A 1 111 ? 1.382 5.899 12.880 1.00 95.25 111 LEU A N 1
ATOM 862 C CA . LEU A 1 111 ? 0.915 7.221 12.467 1.00 95.25 111 LEU A CA 1
ATOM 863 C C . LEU A 1 111 ? -0.552 7.176 12.021 1.00 95.25 111 LEU A C 1
ATOM 865 O O . LEU A 1 111 ? -1.325 8.012 12.471 1.00 95.25 111 LEU A O 1
ATOM 869 N N . LEU A 1 112 ? -0.971 6.162 11.253 1.00 96.69 112 LEU A N 1
ATOM 870 C CA . LEU A 1 112 ? -2.378 5.971 10.882 1.00 96.69 112 LEU A CA 1
ATOM 871 C C . LEU A 1 112 ? -3.287 5.833 12.110 1.00 96.69 112 LEU A C 1
ATOM 873 O O . LEU A 1 112 ? -4.331 6.475 12.165 1.00 96.69 112 LEU A O 1
ATOM 877 N N . VAL A 1 113 ? -2.894 5.027 13.102 1.00 97.81 113 VAL A N 1
ATOM 878 C CA . VAL A 1 113 ? -3.668 4.868 14.348 1.00 97.81 113 VAL A CA 1
ATOM 879 C C . VAL A 1 113 ? -3.716 6.179 15.133 1.00 97.81 113 VAL A C 1
ATOM 881 O O . VAL A 1 113 ? -4.768 6.551 15.645 1.00 97.81 113 VAL A O 1
ATOM 884 N N . THR A 1 114 ? -2.590 6.890 15.214 1.00 96.75 114 THR A N 1
ATOM 885 C CA . THR A 1 114 ? -2.485 8.156 15.954 1.00 96.75 114 THR A CA 1
ATOM 886 C C . THR A 1 114 ? -3.379 9.219 15.317 1.00 96.75 114 THR A C 1
ATOM 888 O O . THR A 1 114 ? -4.215 9.800 16.001 1.00 96.75 114 THR A O 1
ATOM 891 N N . GLU A 1 115 ? -3.283 9.400 13.999 1.00 96.50 115 GLU A N 1
ATOM 892 C CA . GLU A 1 115 ? -4.145 10.318 13.255 1.00 96.50 115 GLU A CA 1
ATOM 893 C C . GLU A 1 115 ? -5.610 9.881 13.293 1.00 96.50 115 GLU A C 1
ATOM 895 O O . GLU A 1 115 ? -6.496 10.711 13.474 1.00 96.50 115 GLU A O 1
ATOM 900 N N . GLY A 1 116 ? -5.897 8.582 13.210 1.00 96.75 116 GLY A N 1
ATOM 901 C CA . GLY A 1 116 ? -7.254 8.052 13.333 1.00 96.75 116 GLY A CA 1
ATOM 902 C C . GLY A 1 116 ? -7.928 8.384 14.663 1.00 96.75 116 GLY A C 1
ATOM 903 O O . GLY A 1 116 ? -9.132 8.639 14.672 1.00 96.75 116 GLY A O 1
ATOM 904 N N . LYS A 1 117 ? -7.157 8.449 15.757 1.00 96.38 117 LYS A N 1
ATOM 905 C CA . LYS A 1 117 ? -7.637 8.824 17.098 1.00 96.38 117 LYS A CA 1
ATOM 906 C C . LYS A 1 117 ? -7.791 10.339 17.301 1.00 96.38 117 LYS A C 1
ATOM 908 O O . LYS A 1 117 ? -8.338 10.757 18.320 1.00 96.38 117 LYS A O 1
ATOM 913 N N . ASN A 1 118 ? -7.353 11.173 16.357 1.00 94.94 118 ASN A N 1
ATOM 914 C CA . ASN A 1 118 ? -7.548 12.618 16.449 1.00 94.94 118 ASN A CA 1
ATOM 915 C C . ASN A 1 118 ? -9.026 12.999 16.256 1.00 94.94 118 ASN A C 1
ATOM 917 O O . ASN A 1 118 ? -9.751 12.420 15.440 1.00 94.94 118 ASN A O 1
ATOM 921 N N . SER A 1 119 ? -9.467 14.025 16.992 1.00 78.81 119 SER A N 1
ATOM 922 C CA . SER A 1 119 ? -10.823 14.571 16.868 1.00 78.81 119 SER A CA 1
ATOM 923 C C . SER A 1 119 ? -11.093 15.024 15.430 1.00 78.81 119 SER A C 1
ATOM 925 O O . SER A 1 119 ? -10.303 15.762 14.843 1.00 78.81 119 SER A O 1
ATOM 927 N N . GLY A 1 120 ? -12.206 14.566 14.855 1.00 84.75 120 GLY A N 1
ATOM 928 C CA . GLY A 1 120 ? -12.580 14.839 13.465 1.00 84.75 120 GLY A CA 1
ATOM 929 C C . GLY A 1 120 ? -12.172 13.762 12.454 1.00 84.75 120 GLY A C 1
ATOM 930 O O . GLY A 1 120 ? -12.543 13.889 11.283 1.00 84.75 120 GLY A O 1
ATOM 931 N N . ASN A 1 121 ? -11.474 12.704 12.879 1.00 92.06 121 ASN A N 1
ATOM 932 C CA . ASN A 1 121 ? -11.179 11.539 12.044 1.00 92.06 121 ASN A CA 1
ATOM 933 C C . ASN A 1 121 ? -12.136 10.377 12.324 1.00 92.06 121 ASN A C 1
ATOM 935 O O . ASN A 1 121 ? -13.275 10.431 11.864 1.00 92.06 121 ASN A O 1
ATOM 939 N N . CYS A 1 122 ? -11.685 9.332 13.016 1.00 93.94 122 CYS A N 1
ATOM 940 C CA . CYS A 1 122 ? -12.503 8.161 13.327 1.00 93.94 122 CYS A CA 1
ATOM 941 C C . CYS A 1 122 ? -12.136 7.515 14.681 1.00 93.94 122 CYS A C 1
ATOM 943 O O . CYS A 1 122 ? -11.966 6.289 14.729 1.00 93.94 122 CYS A O 1
ATOM 945 N N . PRO A 1 123 ? -11.979 8.294 15.774 1.00 97.25 123 PRO A N 1
ATOM 946 C CA . PRO A 1 123 ? -11.596 7.742 17.072 1.00 97.25 123 PRO A CA 1
ATOM 947 C C . PRO A 1 123 ? -12.573 6.662 17.543 1.00 97.25 123 PRO A C 1
ATOM 949 O O . PRO A 1 123 ? -12.139 5.586 17.940 1.00 97.25 123 PRO A O 1
ATOM 952 N N . GLU A 1 124 ? -13.877 6.882 17.375 1.00 97.50 124 GLU A N 1
ATOM 953 C CA . GLU A 1 124 ? -14.930 5.950 17.773 1.00 97.50 124 GLU A CA 1
ATOM 954 C C . GLU A 1 124 ? -14.846 4.605 17.039 1.00 97.50 124 GLU A C 1
ATOM 956 O O . GLU A 1 124 ? -15.114 3.558 17.625 1.00 97.50 124 GLU A O 1
ATOM 961 N N . ALA A 1 125 ? -14.421 4.604 15.771 1.00 97.12 125 ALA A N 1
ATOM 962 C CA . ALA A 1 125 ? -14.227 3.369 15.021 1.00 97.12 125 ALA A CA 1
ATOM 963 C C . ALA A 1 125 ? -13.056 2.567 15.597 1.00 97.12 125 ALA A C 1
ATOM 965 O O . ALA A 1 125 ? -13.185 1.364 15.808 1.00 97.12 125 ALA A O 1
ATOM 966 N N . LEU A 1 126 ? -11.923 3.226 15.863 1.00 97.94 126 LEU A N 1
ATOM 967 C CA . LEU A 1 126 ? -10.733 2.564 16.400 1.00 97.94 126 LEU A CA 1
ATOM 968 C C . LEU A 1 126 ? -10.956 2.063 17.830 1.00 97.94 126 LEU A C 1
ATOM 970 O O . LEU A 1 126 ? -10.599 0.927 18.128 1.00 97.94 126 LEU A O 1
ATOM 974 N N . GLU A 1 127 ? -11.596 2.861 18.683 1.00 98.00 127 GLU A N 1
ATOM 975 C CA . GLU A 1 127 ? -11.969 2.463 20.045 1.00 98.00 127 GLU A CA 1
ATOM 976 C C . GLU A 1 127 ? -12.925 1.265 20.037 1.00 98.00 127 GLU A C 1
ATOM 978 O O . GLU A 1 127 ? -12.751 0.317 20.805 1.00 98.00 127 GLU A O 1
ATOM 983 N N . HIS A 1 128 ? -13.901 1.254 19.122 1.00 98.38 128 HIS A N 1
ATOM 984 C CA . HIS A 1 128 ? -14.811 0.121 18.967 1.00 98.38 128 HIS A CA 1
ATOM 985 C C . HIS A 1 128 ? -14.073 -1.151 18.539 1.00 98.38 128 HIS A C 1
ATOM 987 O O . HIS A 1 128 ? -14.283 -2.209 19.130 1.00 98.38 128 HIS A O 1
ATOM 993 N N . MET A 1 129 ? -13.150 -1.061 17.576 1.00 98.25 129 MET A N 1
ATOM 994 C CA . MET A 1 129 ? -12.303 -2.198 17.189 1.00 98.25 129 MET A CA 1
ATOM 995 C C . MET A 1 129 ? -11.474 -2.733 18.364 1.00 98.25 129 MET A C 1
ATOM 997 O O . MET A 1 129 ? -11.411 -3.949 18.562 1.00 98.25 129 MET A O 1
ATOM 1001 N N . GLU A 1 130 ? -10.866 -1.844 19.154 1.00 98.31 130 GLU A N 1
ATOM 1002 C CA . GLU A 1 130 ? -10.112 -2.211 20.360 1.00 98.31 130 GLU A CA 1
ATOM 1003 C C . GLU A 1 130 ? -11.021 -2.911 21.385 1.00 98.31 130 GLU A C 1
ATOM 1005 O O . GLU A 1 130 ? -10.639 -3.942 21.941 1.00 98.31 130 GLU A O 1
ATOM 1010 N N . SER A 1 131 ? -12.258 -2.431 21.571 1.00 98.31 131 SER A N 1
ATOM 1011 C CA . SER A 1 131 ? -13.247 -3.051 22.469 1.00 98.31 131 SER A CA 1
ATOM 1012 C C . SER A 1 131 ? -13.647 -4.473 22.047 1.00 98.31 131 SER A C 1
ATOM 1014 O O . SER A 1 131 ? -13.957 -5.314 22.892 1.00 98.31 131 SER A O 1
ATOM 1016 N N . LEU A 1 132 ? -13.566 -4.771 20.746 1.00 98.31 132 LEU A N 1
ATOM 1017 C CA . LEU A 1 132 ? -13.787 -6.098 20.166 1.00 98.31 132 LEU A CA 1
ATOM 1018 C C . LEU A 1 132 ? -12.524 -6.984 20.188 1.00 98.31 132 LEU A C 1
ATOM 1020 O O . LEU A 1 132 ? -12.518 -8.068 19.594 1.00 98.31 132 LEU A O 1
ATOM 1024 N N . GLY A 1 133 ? -11.453 -6.538 20.852 1.00 97.75 133 GLY A N 1
ATOM 1025 C CA . GLY A 1 133 ? -10.202 -7.277 21.021 1.00 97.75 133 GLY A CA 1
ATOM 1026 C C . GLY A 1 133 ? -9.281 -7.252 19.799 1.00 97.75 133 GLY A C 1
ATOM 1027 O O . GLY A 1 133 ? -8.429 -8.131 19.666 1.00 97.75 133 GLY A O 1
ATOM 1028 N N . MET A 1 134 ? -9.457 -6.301 18.877 1.00 97.88 134 MET A N 1
ATOM 1029 C CA . MET A 1 134 ? -8.560 -6.151 17.729 1.00 97.88 134 MET A CA 1
ATOM 1030 C C . MET A 1 134 ? -7.307 -5.356 18.096 1.00 97.88 134 MET A C 1
ATOM 1032 O O . MET A 1 134 ? -7.384 -4.321 18.753 1.00 97.88 134 MET A O 1
ATOM 1036 N N . ASP A 1 135 ? -6.156 -5.792 17.584 1.00 97.38 135 ASP A N 1
ATOM 1037 C CA . ASP A 1 135 ? -4.945 -4.971 17.564 1.00 97.38 135 ASP A CA 1
ATOM 1038 C C . ASP A 1 135 ? -5.009 -4.001 16.374 1.00 97.38 135 ASP A C 1
ATOM 1040 O O . ASP A 1 135 ? -4.827 -4.384 15.214 1.00 97.38 135 ASP A O 1
ATOM 1044 N N . VAL A 1 136 ? -5.290 -2.730 16.662 1.00 97.38 136 VAL A N 1
ATOM 1045 C CA . VAL A 1 136 ? -5.415 -1.686 15.636 1.00 97.38 136 VAL A CA 1
ATOM 1046 C C . VAL A 1 136 ? -4.086 -1.320 14.971 1.00 97.38 136 VAL A C 1
ATOM 1048 O O . VAL A 1 136 ? -4.100 -0.862 13.831 1.00 97.38 136 VAL A O 1
ATOM 1051 N N . ASN A 1 137 ? -2.938 -1.550 15.621 1.00 95.94 137 ASN A N 1
ATOM 1052 C CA . ASN A 1 137 ? -1.631 -1.319 14.995 1.00 95.94 137 ASN A CA 1
ATOM 1053 C C . ASN A 1 137 ? -1.318 -2.428 13.993 1.00 95.94 137 ASN A C 1
ATOM 1055 O O . ASN A 1 137 ? -0.873 -2.139 12.882 1.00 95.94 137 ASN A O 1
ATOM 1059 N N . GLN A 1 138 ? -1.604 -3.681 14.356 1.00 95.31 138 GLN A N 1
ATOM 1060 C CA . GLN A 1 138 ? -1.486 -4.810 13.434 1.00 95.31 138 GLN A CA 1
ATOM 1061 C C . GLN A 1 138 ? -2.459 -4.669 12.255 1.00 95.31 138 GLN A C 1
ATOM 1063 O O . GLN A 1 138 ? -2.076 -4.891 11.110 1.00 95.31 138 GLN A O 1
ATOM 1068 N N . MET A 1 139 ? -3.694 -4.225 12.506 1.00 95.81 139 MET A N 1
ATOM 1069 C CA . MET A 1 139 ? -4.657 -3.913 11.445 1.00 95.81 139 MET A CA 1
ATOM 1070 C C . MET A 1 139 ? -4.127 -2.827 10.499 1.00 95.81 139 MET A C 1
ATOM 1072 O O . MET A 1 139 ? -4.166 -3.001 9.282 1.00 95.81 139 MET A O 1
ATOM 1076 N N . ALA A 1 140 ? -3.589 -1.730 11.041 1.00 96.69 140 ALA A N 1
ATOM 1077 C CA . ALA A 1 140 ? -3.011 -0.652 10.244 1.00 96.69 140 ALA A CA 1
ATOM 1078 C C . ALA A 1 140 ? -1.815 -1.130 9.401 1.00 96.69 140 ALA A C 1
ATOM 1080 O O . ALA A 1 140 ? -1.687 -0.738 8.241 1.00 96.69 140 ALA A O 1
ATOM 1081 N N . LEU A 1 141 ? -0.970 -2.004 9.959 1.00 95.19 141 LEU A N 1
ATOM 1082 C CA . LEU A 1 141 ? 0.134 -2.640 9.241 1.00 95.19 141 LEU A CA 1
ATOM 1083 C C . LEU A 1 141 ? -0.382 -3.464 8.054 1.00 95.19 141 LEU A C 1
ATOM 1085 O O . LEU A 1 141 ? 0.070 -3.277 6.924 1.00 95.19 141 LEU A O 1
ATOM 1089 N N . GLU A 1 142 ? -1.350 -4.348 8.305 1.00 92.94 142 GLU A N 1
ATOM 1090 C CA . GLU A 1 142 ? -1.948 -5.216 7.287 1.00 92.94 142 GLU A CA 1
ATOM 1091 C C . GLU A 1 142 ? -2.627 -4.427 6.168 1.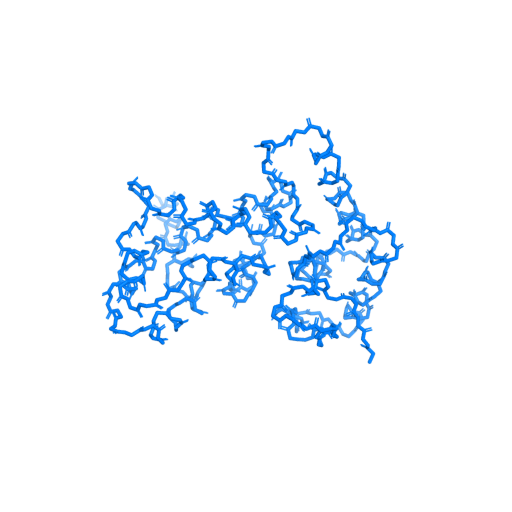00 92.94 142 GLU A C 1
ATOM 1093 O O . GLU A 1 142 ? -2.563 -4.832 5.007 1.00 92.94 142 GLU A O 1
ATOM 1098 N N . LEU A 1 143 ? -3.243 -3.299 6.521 1.00 94.69 143 LEU A N 1
ATOM 1099 C CA . LEU A 1 143 ? -3.922 -2.408 5.595 1.00 94.69 143 LEU A CA 1
ATOM 1100 C C . LEU A 1 143 ? -2.931 -1.656 4.692 1.00 94.69 143 LEU A C 1
ATOM 1102 O O . LEU A 1 143 ? -3.154 -1.555 3.488 1.00 94.69 143 LEU A O 1
ATOM 1106 N N . LEU A 1 144 ? -1.834 -1.130 5.247 1.00 95.38 144 LEU A N 1
ATOM 1107 C CA . LEU A 1 144 ? -0.894 -0.277 4.507 1.00 95.38 144 LEU A CA 1
ATOM 1108 C C . LEU A 1 144 ? 0.173 -1.050 3.720 1.00 95.38 144 LEU A C 1
ATOM 1110 O O . LEU A 1 144 ? 0.701 -0.513 2.746 1.00 95.38 144 LEU A O 1
ATOM 1114 N N . GLN A 1 145 ? 0.508 -2.283 4.114 1.00 93.44 145 GLN A N 1
ATOM 1115 C CA . GLN A 1 145 ? 1.712 -2.971 3.624 1.00 93.44 145 GLN A CA 1
ATOM 1116 C C . GLN A 1 145 ? 1.797 -3.139 2.099 1.00 93.44 145 GLN A C 1
ATOM 1118 O O . GLN A 1 145 ? 2.890 -3.074 1.537 1.00 93.44 145 GLN A O 1
ATOM 1123 N N . ASP A 1 146 ? 0.664 -3.334 1.422 1.00 94.06 146 ASP A N 1
ATOM 1124 C CA . ASP A 1 146 ? 0.592 -3.494 -0.033 1.00 94.06 146 ASP A CA 1
ATOM 1125 C C . ASP A 1 146 ? 0.105 -2.227 -0.756 1.00 94.06 146 ASP A C 1
ATOM 1127 O O . ASP A 1 146 ? -0.304 -2.284 -1.916 1.00 94.06 146 ASP A O 1
ATOM 1131 N N . GLY A 1 147 ? 0.150 -1.080 -0.069 1.00 95.19 147 GLY A N 1
ATOM 1132 C CA . GLY A 1 147 ? -0.315 0.209 -0.573 1.00 95.19 147 GLY A CA 1
ATOM 1133 C C . GLY A 1 147 ? -1.824 0.275 -0.792 1.00 95.19 147 GLY A C 1
ATOM 1134 O O . GLY A 1 147 ? -2.267 1.024 -1.659 1.00 95.19 147 GLY A O 1
ATOM 1135 N N . LEU A 1 148 ? -2.607 -0.494 -0.023 1.00 96.12 148 LEU A N 1
ATOM 1136 C CA . LEU A 1 148 ? -4.067 -0.627 -0.128 1.00 96.12 148 LEU A CA 1
ATOM 1137 C C . LEU A 1 148 ? -4.541 -1.420 -1.356 1.00 96.12 148 LEU A C 1
ATOM 1139 O O . LEU A 1 148 ? -5.738 -1.428 -1.656 1.00 96.12 148 LEU A O 1
ATOM 1143 N N . ALA A 1 149 ? -3.641 -2.117 -2.054 1.00 95.38 149 ALA A N 1
ATOM 1144 C CA . ALA A 1 149 ? -3.984 -2.907 -3.236 1.00 95.38 149 ALA A CA 1
ATOM 1145 C C . ALA A 1 149 ? -4.990 -4.027 -2.920 1.00 95.38 149 ALA A C 1
ATOM 1147 O O . ALA A 1 149 ? -5.826 -4.354 -3.760 1.00 95.38 149 ALA A O 1
ATOM 1148 N N . THR A 1 150 ? -4.943 -4.614 -1.716 1.00 93.25 150 THR A N 1
ATOM 1149 C CA . THR A 1 150 ? -5.895 -5.668 -1.312 1.00 93.25 150 THR A CA 1
ATOM 1150 C C . THR A 1 150 ? -7.325 -5.148 -1.193 1.00 93.25 150 THR A C 1
ATOM 1152 O O . THR A 1 150 ? -8.264 -5.888 -1.479 1.00 93.25 150 THR A O 1
ATOM 1155 N N . VAL A 1 151 ? -7.504 -3.897 -0.766 1.00 93.25 151 VAL A N 1
ATOM 1156 C CA . VAL A 1 151 ? -8.823 -3.363 -0.390 1.00 93.25 151 VAL A CA 1
ATOM 1157 C C . VAL A 1 151 ? -9.414 -2.412 -1.427 1.00 93.25 151 VAL A C 1
ATOM 1159 O O . VAL A 1 151 ? -10.592 -2.070 -1.329 1.00 93.25 151 VAL A O 1
ATOM 1162 N N . LEU A 1 152 ? -8.624 -1.973 -2.411 1.00 93.00 152 LEU A N 1
ATOM 1163 C CA . LEU A 1 152 ? -9.063 -1.050 -3.452 1.00 93.00 152 LEU A CA 1
ATOM 1164 C C . LEU A 1 152 ? -9.379 -1.771 -4.771 1.00 93.00 152 LEU A C 1
ATOM 1166 O O . LEU A 1 152 ? -8.589 -2.587 -5.244 1.00 93.00 152 LEU A O 1
ATOM 1170 N N . PRO A 1 153 ? -10.482 -1.415 -5.457 1.00 92.56 153 PRO A N 1
ATOM 1171 C CA . PRO A 1 153 ? -10.645 -1.775 -6.857 1.00 92.56 153 PRO A CA 1
ATOM 1172 C C . PRO A 1 153 ? -9.582 -1.064 -7.704 1.00 92.56 153 PRO A C 1
ATOM 1174 O O . PRO A 1 153 ? -9.189 0.068 -7.403 1.00 92.56 153 PRO A O 1
ATOM 1177 N N . PHE A 1 154 ? -9.183 -1.681 -8.821 1.00 92.94 154 PHE A N 1
ATOM 1178 C CA . PHE A 1 154 ? -8.066 -1.199 -9.645 1.00 92.94 154 PHE A CA 1
ATOM 1179 C C . PHE A 1 154 ? -8.179 0.281 -10.035 1.00 92.94 154 PHE A C 1
ATOM 1181 O O . PHE A 1 154 ? -7.200 1.014 -9.979 1.00 92.94 154 PHE A O 1
ATOM 1188 N N . ARG A 1 155 ? -9.383 0.765 -10.372 1.00 93.06 155 ARG A N 1
ATOM 1189 C CA . ARG A 1 155 ? -9.595 2.176 -10.740 1.00 93.06 155 ARG A CA 1
ATOM 1190 C C . ARG A 1 155 ? -9.275 3.144 -9.593 1.00 93.06 155 ARG A C 1
ATOM 1192 O O . ARG A 1 155 ? -8.782 4.244 -9.836 1.00 93.06 155 ARG A O 1
ATOM 1199 N N . SER A 1 156 ? -9.580 2.769 -8.355 1.00 94.00 156 SER A N 1
ATOM 1200 C CA . SER A 1 156 ? -9.252 3.568 -7.168 1.00 94.00 156 SER A CA 1
ATOM 1201 C C . SER A 1 156 ? -7.776 3.432 -6.812 1.00 94.00 156 SER A C 1
ATOM 1203 O O . SER A 1 156 ? -7.133 4.439 -6.525 1.00 94.00 156 SER A O 1
ATOM 1205 N N . PHE A 1 157 ? -7.225 2.222 -6.928 1.00 96.50 157 PHE A N 1
ATOM 1206 C CA . PHE A 1 157 ? -5.798 1.974 -6.743 1.00 96.50 157 PHE A CA 1
ATOM 1207 C C . PHE A 1 157 ? -4.938 2.768 -7.738 1.00 96.50 157 PHE A C 1
ATOM 1209 O O . PHE A 1 157 ? -3.946 3.368 -7.348 1.00 96.50 157 PHE A O 1
ATOM 1216 N N . LEU A 1 158 ? -5.366 2.896 -8.997 1.00 96.38 158 LEU A N 1
ATOM 1217 C CA . LEU A 1 158 ? -4.678 3.706 -10.004 1.00 96.38 158 LEU A CA 1
ATOM 1218 C C . LEU A 1 158 ? -4.603 5.191 -9.618 1.00 96.38 158 LEU A C 1
ATOM 1220 O O . LEU A 1 158 ? -3.578 5.835 -9.828 1.00 96.38 158 LEU A O 1
ATOM 1224 N N . ARG A 1 159 ? -5.672 5.741 -9.024 1.00 96.62 159 ARG A N 1
ATOM 1225 C CA . ARG A 1 159 ? -5.666 7.126 -8.520 1.00 96.62 159 ARG A CA 1
ATOM 1226 C C . ARG A 1 159 ? -4.714 7.290 -7.341 1.00 96.62 159 ARG A C 1
ATOM 1228 O O . ARG A 1 159 ? -4.021 8.299 -7.272 1.00 96.62 159 ARG A O 1
ATOM 1235 N N . LEU A 1 160 ? -4.667 6.296 -6.452 1.00 97.38 160 LEU A N 1
ATOM 1236 C CA . LEU A 1 160 ? -3.690 6.253 -5.369 1.00 97.38 160 LEU A CA 1
ATOM 1237 C C . LEU A 1 160 ? -2.268 6.221 -5.928 1.00 97.38 160 LEU A C 1
ATOM 1239 O O . LEU A 1 160 ? -1.453 7.025 -5.497 1.00 97.38 160 LEU A O 1
ATOM 1243 N N . VAL A 1 161 ? -1.976 5.359 -6.907 1.00 97.88 161 VAL A N 1
ATOM 1244 C CA . VAL A 1 161 ? -0.649 5.265 -7.538 1.00 97.88 161 VAL A CA 1
ATOM 1245 C C . VAL A 1 161 ? -0.252 6.592 -8.187 1.00 97.88 161 VAL A C 1
ATOM 1247 O O . VAL A 1 161 ? 0.861 7.058 -7.968 1.00 97.88 161 VAL A O 1
ATOM 1250 N N . GLY A 1 162 ? -1.161 7.244 -8.917 1.00 97.44 162 GLY A N 1
ATOM 1251 C CA . GLY A 1 162 ? -0.896 8.555 -9.517 1.00 97.44 162 GLY A CA 1
ATOM 1252 C C . GLY A 1 162 ? -0.569 9.635 -8.479 1.00 97.44 162 GLY A C 1
ATOM 1253 O O . GLY A 1 162 ? 0.409 10.361 -8.636 1.00 97.44 162 GLY A O 1
ATOM 1254 N N . ALA A 1 163 ? -1.339 9.711 -7.389 1.00 97.38 163 ALA A N 1
ATOM 1255 C CA . ALA A 1 163 ? -1.055 10.635 -6.291 1.00 97.38 163 ALA A CA 1
ATOM 1256 C C . ALA A 1 163 ? 0.255 10.276 -5.568 1.00 97.38 163 ALA A C 1
ATOM 1258 O O . ALA A 1 163 ? 1.064 11.154 -5.277 1.00 97.38 163 ALA A O 1
ATOM 1259 N N . PHE A 1 164 ? 0.512 8.987 -5.336 1.00 97.62 164 PHE A N 1
ATOM 1260 C CA . PHE A 1 164 ? 1.748 8.485 -4.732 1.00 97.62 164 PHE A CA 1
ATOM 1261 C C . PHE A 1 164 ? 2.980 8.888 -5.549 1.00 97.62 164 PHE A C 1
ATOM 1263 O O . PHE A 1 164 ? 3.963 9.351 -4.980 1.00 97.62 164 PHE A O 1
ATOM 1270 N N . MET A 1 165 ? 2.922 8.791 -6.878 1.00 95.19 165 MET A N 1
ATOM 1271 C CA . MET A 1 165 ? 4.019 9.230 -7.744 1.00 95.19 165 MET A CA 1
ATOM 1272 C C . MET A 1 165 ? 4.301 10.734 -7.649 1.00 95.19 165 MET A C 1
ATOM 1274 O O . MET A 1 165 ? 5.406 11.155 -7.972 1.00 95.19 165 MET A O 1
ATOM 1278 N N . ALA A 1 166 ? 3.343 11.555 -7.218 1.00 92.56 166 ALA A N 1
ATOM 1279 C CA . ALA A 1 166 ? 3.555 12.985 -7.013 1.00 92.56 166 ALA A CA 1
ATOM 1280 C C . ALA A 1 166 ? 4.007 13.292 -5.578 1.00 92.56 166 ALA A C 1
ATOM 1282 O O . ALA A 1 166 ? 4.994 13.993 -5.379 1.00 92.56 166 ALA A O 1
ATOM 1283 N N . GLU A 1 167 ? 3.354 12.709 -4.573 1.00 92.50 167 GLU A N 1
ATOM 1284 C CA . GLU A 1 167 ? 3.453 13.139 -3.168 1.00 92.50 167 GLU A CA 1
ATOM 1285 C C . GLU A 1 167 ? 4.171 12.136 -2.244 1.00 92.50 167 GLU A C 1
ATOM 1287 O O . GLU A 1 167 ? 4.668 12.521 -1.193 1.00 92.50 167 GLU A O 1
ATOM 1292 N N . GLY A 1 168 ? 4.294 10.864 -2.631 1.00 93.25 168 GLY A N 1
ATOM 1293 C CA . GLY A 1 168 ? 4.982 9.822 -1.863 1.00 93.25 168 GLY A CA 1
ATOM 1294 C C . GLY A 1 168 ? 4.070 9.038 -0.916 1.00 93.25 168 GLY A C 1
ATOM 1295 O O . GLY A 1 168 ? 2.842 9.038 -1.049 1.00 93.25 168 GLY A O 1
ATOM 1296 N N . SER A 1 169 ? 4.676 8.318 0.036 1.00 93.56 169 SER A N 1
ATOM 1297 C CA . SER A 1 169 ? 3.984 7.300 0.848 1.00 93.56 169 SER A CA 1
ATOM 1298 C C . SER A 1 169 ? 2.844 7.832 1.727 1.00 93.56 169 SER A C 1
ATOM 1300 O O . SER A 1 169 ? 1.895 7.097 2.001 1.00 93.56 169 SER A O 1
ATOM 1302 N N . GLU A 1 170 ? 2.849 9.118 2.085 1.00 92.94 170 GLU A N 1
ATOM 1303 C CA . GLU A 1 170 ? 1.791 9.749 2.890 1.00 92.94 170 GLU A CA 1
ATOM 1304 C C . GLU A 1 170 ? 0.406 9.695 2.217 1.00 92.94 170 GLU A C 1
ATOM 1306 O O . GLU A 1 170 ? -0.635 9.708 2.880 1.00 92.94 170 GLU A O 1
ATOM 1311 N N . VAL A 1 171 ? 0.365 9.577 0.886 1.00 95.50 171 VAL A N 1
ATOM 1312 C CA . VAL A 1 171 ? -0.879 9.339 0.138 1.00 95.50 171 VAL A CA 1
ATOM 1313 C C . VAL A 1 171 ? -1.597 8.091 0.648 1.00 95.50 171 VAL A C 1
ATOM 1315 O O . VAL A 1 171 ? -2.810 8.131 0.841 1.00 95.50 171 VAL A O 1
ATOM 1318 N N . MET A 1 172 ? -0.870 7.002 0.914 1.00 95.38 172 MET A N 1
ATOM 1319 C CA . MET A 1 172 ? -1.466 5.751 1.397 1.00 95.38 172 MET A CA 1
ATOM 1320 C C . MET A 1 172 ? -2.147 5.959 2.749 1.00 95.38 172 MET A C 1
ATOM 1322 O O . MET A 1 172 ? -3.256 5.473 2.963 1.00 95.38 172 MET A O 1
ATOM 1326 N N . LEU A 1 173 ? -1.521 6.741 3.631 1.00 94.56 173 LEU A N 1
ATOM 1327 C CA . LEU A 1 173 ? -2.048 7.046 4.956 1.00 94.56 173 LEU A CA 1
ATOM 1328 C C . LEU A 1 173 ? -3.330 7.881 4.863 1.00 94.56 173 LEU A C 1
ATOM 1330 O O . LEU A 1 173 ? -4.342 7.522 5.466 1.00 94.56 173 LEU A O 1
ATOM 1334 N N . ARG A 1 174 ? -3.332 8.934 4.035 1.00 94.94 174 ARG A N 1
ATOM 1335 C CA . ARG A 1 174 ? -4.528 9.761 3.793 1.00 94.94 174 ARG A CA 1
ATOM 1336 C C . ARG A 1 174 ? -5.677 8.953 3.190 1.00 94.94 174 ARG A C 1
ATOM 1338 O O . ARG A 1 174 ? -6.819 9.115 3.615 1.00 94.94 174 ARG A O 1
ATOM 1345 N N . PHE A 1 175 ? -5.392 8.067 2.234 1.00 96.00 175 PHE A N 1
ATOM 1346 C CA . PHE A 1 175 ? -6.403 7.177 1.658 1.00 96.00 175 PHE A CA 1
ATOM 1347 C C . PHE A 1 175 ? -6.961 6.201 2.701 1.00 96.00 175 PHE A C 1
ATOM 1349 O O . PHE A 1 175 ? -8.180 6.067 2.807 1.00 96.00 175 PHE A O 1
ATOM 1356 N N . ALA A 1 176 ? -6.101 5.555 3.493 1.00 95.62 176 ALA A N 1
ATOM 1357 C CA . ALA A 1 176 ? -6.517 4.626 4.542 1.00 95.62 176 ALA A CA 1
ATOM 1358 C C . ALA A 1 176 ? -7.408 5.316 5.585 1.00 95.62 176 ALA A C 1
ATOM 1360 O O . ALA A 1 176 ? -8.498 4.831 5.886 1.00 95.62 176 ALA A O 1
ATOM 1361 N N . LEU A 1 177 ? -6.988 6.487 6.068 1.00 95.50 177 LEU A N 1
ATOM 1362 C CA . LEU A 1 177 ? -7.733 7.283 7.040 1.00 95.50 177 LEU A CA 1
ATOM 1363 C C . LEU A 1 177 ? -9.098 7.723 6.496 1.00 95.50 177 LEU A C 1
ATOM 1365 O O . LEU A 1 177 ? -10.114 7.591 7.179 1.00 95.50 177 LEU A O 1
ATOM 1369 N N . ALA A 1 178 ? -9.143 8.197 5.247 1.00 94.50 178 ALA A N 1
ATOM 1370 C CA . ALA A 1 178 ? -10.392 8.581 4.600 1.00 94.50 178 ALA A CA 1
ATOM 1371 C C . ALA A 1 178 ? -11.357 7.393 4.468 1.00 94.50 178 ALA A C 1
ATOM 1373 O O . ALA A 1 178 ? -12.550 7.543 4.729 1.00 94.50 178 ALA A O 1
ATOM 1374 N N . MET A 1 179 ? -10.856 6.209 4.102 1.00 93.62 179 MET A N 1
ATOM 1375 C CA . MET A 1 179 ? -11.676 4.999 4.012 1.00 93.62 179 MET A CA 1
ATOM 1376 C C . MET A 1 179 ? -12.203 4.552 5.376 1.00 93.62 179 MET A C 1
ATOM 1378 O O . MET A 1 179 ? -13.389 4.242 5.481 1.00 93.62 179 MET A O 1
ATOM 1382 N N . LEU A 1 180 ? -11.364 4.564 6.416 1.00 94.50 180 LEU A N 1
ATOM 1383 C CA . LEU A 1 180 ? -11.788 4.253 7.783 1.00 94.50 180 LEU A CA 1
ATOM 1384 C C . LEU A 1 180 ? -12.893 5.206 8.242 1.00 94.50 180 LEU A C 1
ATOM 1386 O O . LEU A 1 180 ? -13.932 4.748 8.704 1.00 94.50 180 LEU A O 1
ATOM 1390 N N . LYS A 1 181 ? -12.723 6.511 8.009 1.00 94.12 181 LYS A N 1
ATOM 1391 C CA . LYS A 1 181 ? -13.725 7.531 8.334 1.00 94.12 181 LYS A CA 1
ATOM 1392 C C . LYS A 1 181 ? -15.050 7.331 7.594 1.00 94.12 181 LYS A C 1
ATOM 1394 O O . LYS A 1 181 ? -16.112 7.470 8.192 1.00 94.12 181 LYS A O 1
ATOM 1399 N N . ILE A 1 182 ? -15.007 6.996 6.303 1.00 92.75 182 ILE A N 1
ATOM 1400 C CA . ILE A 1 182 ? -16.216 6.692 5.516 1.00 92.75 182 ILE A CA 1
ATOM 1401 C C . ILE A 1 182 ? -16.927 5.449 6.068 1.00 92.75 182 ILE A C 1
ATOM 1403 O O . ILE A 1 182 ? -18.155 5.401 6.083 1.00 92.75 182 ILE A O 1
ATOM 1407 N N . GLN A 1 183 ? -16.166 4.452 6.524 1.00 93.75 183 GLN A N 1
ATOM 1408 C CA . GLN A 1 183 ? -16.692 3.177 7.013 1.00 93.75 183 GLN A CA 1
ATOM 1409 C C . GLN A 1 183 ? -16.987 3.147 8.512 1.00 93.75 183 GLN A C 1
ATOM 1411 O O . GLN A 1 183 ? -17.506 2.140 8.992 1.00 93.75 183 GLN A O 1
ATOM 1416 N N . THR A 1 184 ? -16.742 4.238 9.243 1.00 95.50 184 THR A N 1
ATOM 1417 C CA . TH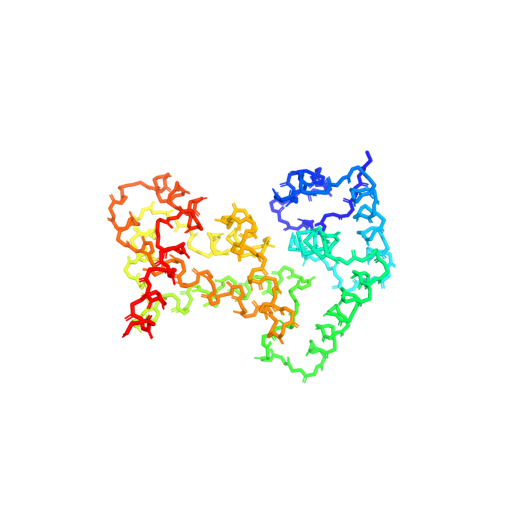R A 1 184 ? -17.046 4.344 10.674 1.00 95.50 184 THR A CA 1
ATOM 1418 C C . THR A 1 184 ? -18.453 3.835 11.020 1.00 95.50 184 THR A C 1
ATOM 1420 O O . THR A 1 184 ? -18.550 2.986 11.905 1.00 95.50 184 THR A O 1
ATOM 1423 N N . PRO A 1 185 ? -19.542 4.221 10.318 1.00 95.88 185 PRO A N 1
ATOM 1424 C CA . PRO A 1 185 ? -20.879 3.727 10.659 1.00 95.88 185 PRO A CA 1
ATOM 1425 C C . PRO A 1 185 ? -21.019 2.202 10.534 1.00 95.88 185 PRO A C 1
ATOM 1427 O O . PRO A 1 185 ? -21.652 1.567 11.375 1.00 95.88 185 PRO A O 1
ATOM 1430 N N . ALA A 1 186 ? -20.406 1.600 9.510 1.00 96.12 186 ALA A N 1
ATOM 1431 C CA . ALA A 1 186 ? -20.428 0.153 9.309 1.00 96.12 186 ALA A CA 1
ATOM 1432 C C . ALA A 1 186 ? -19.600 -0.571 10.381 1.00 96.12 186 ALA A C 1
ATOM 1434 O O . ALA A 1 186 ? -20.045 -1.578 10.931 1.00 96.12 186 ALA A O 1
ATOM 1435 N N . ILE A 1 187 ? -18.434 -0.025 10.734 1.00 97.25 187 ILE A N 1
ATOM 1436 C CA . ILE A 1 187 ? -17.576 -0.553 11.800 1.00 97.25 187 ILE A CA 1
ATOM 1437 C C . ILE A 1 187 ? -18.322 -0.548 13.139 1.00 97.25 187 ILE A C 1
ATOM 1439 O O . ILE A 1 187 ? -18.355 -1.575 13.810 1.00 97.25 187 ILE A O 1
ATOM 1443 N N . LEU A 1 188 ? -18.979 0.560 13.496 1.00 98.00 188 LEU A N 1
ATOM 1444 C CA . LEU A 1 188 ? -19.741 0.685 14.746 1.00 98.00 188 LEU A CA 1
ATOM 1445 C C . LEU A 1 188 ? -20.945 -0.266 14.822 1.00 98.00 188 LEU A C 1
ATOM 1447 O O . LEU A 1 188 ? -21.392 -0.603 15.914 1.00 98.00 188 LEU A O 1
ATOM 1451 N N . SER A 1 189 ? -21.467 -0.720 13.679 1.00 97.88 189 SER A N 1
ATOM 1452 C CA . SER A 1 189 ? -22.550 -1.712 13.637 1.00 97.88 189 SER A CA 1
ATOM 1453 C C . SER A 1 189 ? -22.080 -3.157 13.856 1.00 97.88 189 SER A C 1
ATOM 1455 O O . SER A 1 189 ? -22.904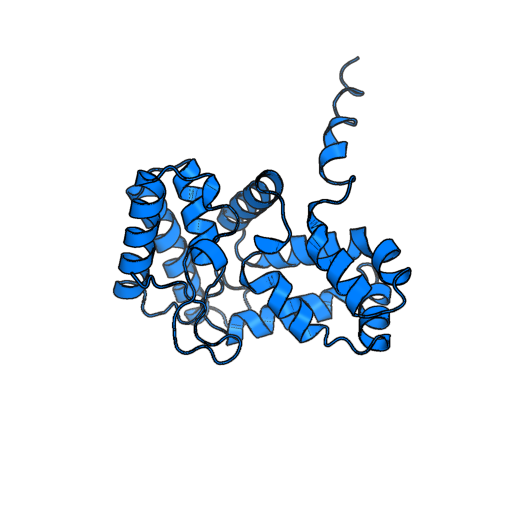 -4.044 14.078 1.00 97.88 189 SER A O 1
ATOM 1457 N N . CYS A 1 190 ? -20.768 -3.409 13.801 1.00 98.19 190 CYS A N 1
ATOM 1458 C CA . CYS A 1 190 ? -20.202 -4.739 14.000 1.00 98.19 190 CYS A CA 1
ATOM 1459 C C . CYS A 1 190 ? -20.214 -5.121 15.485 1.00 98.19 190 CYS A C 1
ATOM 1461 O O . CYS A 1 190 ? -19.861 -4.323 16.348 1.00 98.19 190 CYS A O 1
ATOM 1463 N N . SER A 1 191 ? -20.543 -6.374 15.777 1.00 98.00 191 SER A N 1
ATOM 1464 C CA . SER A 1 191 ? -20.504 -6.971 17.117 1.00 98.00 191 SER A CA 1
ATOM 1465 C C . SER A 1 191 ? -19.299 -7.890 17.324 1.00 98.00 191 SER A C 1
ATOM 1467 O O . SER A 1 191 ? -19.046 -8.335 18.441 1.00 98.00 191 SER A O 1
ATOM 1469 N N . THR A 1 192 ? -18.557 -8.218 16.259 1.00 98.00 192 THR A N 1
ATOM 1470 C CA . THR A 1 192 ? -17.387 -9.104 16.341 1.00 98.00 192 THR A CA 1
ATOM 1471 C C . THR A 1 192 ? -16.206 -8.596 15.519 1.00 98.00 192 THR A C 1
ATOM 1473 O O . THR A 1 192 ? -16.368 -7.962 14.476 1.00 98.00 192 THR A O 1
ATOM 1476 N N . SER A 1 193 ? -14.989 -8.960 15.932 1.00 96.75 193 SER A N 1
ATOM 1477 C CA . SER A 1 193 ? -13.766 -8.672 15.168 1.00 96.75 193 SER A CA 1
ATOM 1478 C C . SER A 1 193 ? -13.788 -9.277 13.757 1.00 96.75 193 SER A C 1
ATOM 1480 O O . SER A 1 193 ? -13.204 -8.722 12.827 1.00 96.75 193 SER A O 1
ATOM 1482 N N . LYS A 1 194 ? -14.494 -10.399 13.560 1.00 96.50 194 LYS A N 1
ATOM 1483 C CA . LYS A 1 194 ? -14.679 -11.027 12.245 1.00 96.50 194 LYS A CA 1
ATOM 1484 C C . LYS A 1 194 ? -15.519 -10.157 11.307 1.00 96.50 194 LYS A C 1
ATOM 1486 O O . LYS A 1 194 ? -15.176 -10.046 10.133 1.00 96.50 194 LYS A O 1
ATOM 1491 N N . GLU A 1 195 ? -16.589 -9.550 11.811 1.00 97.25 195 GLU A N 1
ATOM 1492 C CA . GLU A 1 195 ? -17.432 -8.635 11.031 1.00 97.25 195 GLU A CA 1
ATOM 1493 C C . GLU A 1 195 ? -16.654 -7.383 10.631 1.00 97.25 195 GLU A C 1
ATOM 1495 O O . GLU A 1 195 ? -16.649 -7.027 9.453 1.00 97.25 195 GLU A O 1
ATOM 1500 N N . VAL A 1 196 ? -15.893 -6.797 11.565 1.00 96.75 196 VAL A N 1
ATOM 1501 C CA . VAL A 1 196 ? -15.012 -5.660 11.258 1.00 96.75 196 VAL A CA 1
ATOM 1502 C C . VAL A 1 196 ? -14.008 -6.027 10.166 1.00 96.75 196 VAL A C 1
ATOM 1504 O O . VAL A 1 196 ? -13.857 -5.277 9.206 1.00 96.75 196 VAL A O 1
ATOM 1507 N N . LYS A 1 197 ? -13.351 -7.193 10.249 1.00 94.38 197 LYS A N 1
ATOM 1508 C CA . LYS A 1 197 ? -12.442 -7.664 9.186 1.00 94.38 197 LYS A CA 1
ATOM 1509 C C . LYS A 1 197 ? -13.145 -7.787 7.831 1.00 94.38 197 LYS A C 1
ATOM 1511 O O . LYS A 1 197 ? -12.532 -7.496 6.808 1.00 94.38 197 LYS A O 1
ATOM 1516 N N . GLY A 1 198 ? -14.422 -8.173 7.818 1.00 94.38 198 GLY A N 1
ATOM 1517 C CA . GLY A 1 198 ? -15.256 -8.168 6.616 1.00 94.38 198 GLY A CA 1
ATOM 1518 C C . GLY A 1 198 ? -15.449 -6.763 6.040 1.00 94.38 198 GLY A C 1
ATOM 1519 O O . GLY A 1 198 ? -15.234 -6.560 4.846 1.00 94.38 198 GLY A O 1
ATOM 1520 N N . VAL A 1 199 ? -15.769 -5.779 6.888 1.00 94.25 199 VAL A N 1
ATOM 1521 C CA . VAL A 1 199 ? -15.874 -4.367 6.479 1.00 94.25 199 VAL A CA 1
ATOM 1522 C C . VAL A 1 199 ? -14.535 -3.861 5.937 1.00 94.25 199 VAL A C 1
ATOM 1524 O O . VAL A 1 199 ? -14.495 -3.308 4.838 1.00 94.25 199 VAL A O 1
ATOM 1527 N N . LEU A 1 200 ? -13.430 -4.124 6.643 1.00 92.75 200 LEU A N 1
ATOM 1528 C CA . LEU A 1 200 ? -12.082 -3.704 6.248 1.00 92.75 200 LEU A CA 1
ATOM 1529 C C . LEU A 1 200 ? -11.637 -4.309 4.904 1.00 92.75 200 LEU A C 1
ATOM 1531 O O . LEU A 1 200 ? -11.037 -3.624 4.078 1.00 92.75 200 LEU A O 1
ATOM 1535 N N . ALA A 1 201 ? -11.988 -5.567 4.631 1.00 89.44 201 ALA A N 1
ATOM 1536 C CA . ALA A 1 201 ? -11.718 -6.202 3.340 1.00 89.44 201 ALA A CA 1
ATOM 1537 C C . ALA A 1 201 ? -12.493 -5.553 2.173 1.00 89.44 201 ALA A C 1
ATOM 1539 O O . ALA A 1 201 ? -12.128 -5.731 1.013 1.00 89.44 201 ALA A O 1
ATOM 1540 N N . SER A 1 202 ? -13.547 -4.789 2.474 1.00 85.94 202 SER A N 1
ATOM 1541 C CA . SER A 1 202 ? -14.427 -4.141 1.497 1.00 85.94 202 SER A CA 1
ATOM 1542 C C . SER A 1 202 ? -14.303 -2.610 1.439 1.00 85.94 202 SER A C 1
ATOM 1544 O O . SER A 1 202 ? -15.095 -1.972 0.743 1.00 85.94 202 SER A O 1
ATOM 1546 N N . LEU A 1 203 ? -13.310 -2.007 2.117 1.00 82.69 203 LEU A N 1
ATOM 1547 C CA . LEU A 1 203 ? -13.167 -0.544 2.260 1.00 82.69 203 LEU A CA 1
ATOM 1548 C C . LEU A 1 203 ? -13.309 0.212 0.928 1.00 82.69 203 LEU A C 1
ATOM 1550 O O . LEU A 1 203 ? -14.045 1.199 0.845 1.00 82.69 203 LEU A O 1
ATOM 1554 N N . GLY A 1 204 ? -12.645 -0.270 -0.126 1.00 72.88 204 GLY A N 1
ATOM 1555 C CA . GLY A 1 204 ? -12.643 0.362 -1.445 1.00 72.88 204 GLY A CA 1
ATOM 1556 C C . GLY A 1 204 ? -13.853 0.061 -2.330 1.00 72.88 204 GLY A C 1
ATOM 1557 O O . GLY A 1 204 ? -13.963 0.660 -3.398 1.00 72.88 204 GLY A O 1
ATOM 1558 N N . PHE A 1 205 ? -14.746 -0.842 -1.919 1.00 73.69 205 PHE A N 1
ATOM 1559 C CA . PHE A 1 205 ? -15.887 -1.315 -2.719 1.00 73.69 205 PHE A CA 1
ATOM 1560 C C . PHE A 1 205 ? -17.230 -0.701 -2.303 1.00 73.69 205 PHE A C 1
ATOM 1562 O O . PHE A 1 205 ? -18.264 -0.991 -2.901 1.00 73.69 205 PHE A O 1
ATOM 1569 N N . SER A 1 206 ? -17.230 0.158 -1.286 1.00 62.44 206 SER A N 1
ATOM 1570 C CA . SER A 1 206 ? -18.436 0.838 -0.818 1.00 62.44 206 SER A CA 1
ATOM 1571 C C . SER A 1 206 ? -18.999 1.840 -1.841 1.00 62.44 206 SER A C 1
ATOM 1573 O O . SER A 1 206 ? -18.255 2.545 -2.526 1.00 62.44 206 SER A O 1
ATOM 1575 N N . HIS A 1 207 ? -20.334 1.926 -1.922 1.00 50.62 207 HIS A N 1
ATOM 1576 C CA . HIS A 1 207 ? -21.102 2.652 -2.950 1.00 50.62 207 HIS A CA 1
ATOM 1577 C C . HIS A 1 207 ? -20.823 4.171 -3.090 1.00 50.62 207 HIS A C 1
ATOM 1579 O O . HIS A 1 207 ? -21.373 4.801 -3.984 1.00 50.62 207 HIS A O 1
ATOM 1585 N N . GLY A 1 208 ? -19.954 4.780 -2.276 1.00 45.03 208 GLY A N 1
ATOM 1586 C CA . GLY A 1 208 ? -19.708 6.230 -2.280 1.00 45.03 208 GLY A CA 1
ATOM 1587 C C . GLY A 1 208 ? -18.536 6.730 -3.138 1.00 45.03 208 GLY A C 1
ATOM 1588 O O . GLY A 1 208 ? -18.473 7.922 -3.437 1.00 45.03 208 GLY A O 1
ATOM 1589 N N . LEU A 1 209 ? -17.593 5.871 -3.548 1.00 45.56 209 LEU A N 1
ATOM 1590 C CA . LEU A 1 209 ? -16.403 6.323 -4.297 1.00 45.56 209 LEU A CA 1
ATOM 1591 C C . LEU A 1 209 ? -16.649 6.499 -5.807 1.00 45.56 209 LEU A C 1
ATOM 1593 O O . LEU A 1 209 ? -15.909 7.252 -6.447 1.00 45.56 209 LEU A O 1
ATOM 1597 N N . ASP A 1 210 ? -17.698 5.874 -6.353 1.00 40.72 210 ASP A N 1
ATOM 1598 C CA . ASP A 1 210 ? -18.108 6.001 -7.763 1.00 40.72 210 ASP A CA 1
ATOM 1599 C C . ASP A 1 210 ? -19.192 7.078 -7.991 1.00 40.72 210 ASP A C 1
ATOM 1601 O O . ASP A 1 210 ? -19.267 7.665 -9.073 1.00 40.72 210 ASP A O 1
ATOM 1605 N N . ASP A 1 211 ? -19.969 7.438 -6.961 1.00 36.44 211 ASP A N 1
ATOM 1606 C CA . ASP A 1 211 ? -21.096 8.384 -7.073 1.00 36.44 211 ASP A CA 1
ATOM 1607 C C . ASP A 1 211 ? -20.684 9.864 -7.244 1.00 36.44 211 ASP A C 1
ATOM 1609 O O . ASP A 1 211 ? -21.526 10.731 -7.488 1.00 36.44 211 ASP A O 1
ATOM 1613 N N . ARG A 1 212 ? -19.379 10.178 -7.246 1.00 37.88 212 ARG A N 1
ATOM 1614 C CA . ARG A 1 212 ? -18.867 11.529 -7.569 1.00 37.88 212 ARG A CA 1
ATOM 1615 C C . ARG A 1 212 ? -18.991 11.930 -9.049 1.00 37.88 212 ARG A C 1
ATOM 1617 O O . ARG A 1 212 ? -18.525 13.004 -9.413 1.00 37.88 212 ARG A O 1
ATOM 1624 N N . HIS A 1 213 ? -19.649 11.129 -9.891 1.00 37.56 213 HIS A N 1
ATOM 1625 C CA . HIS A 1 213 ? -20.022 11.532 -11.256 1.00 37.56 213 HIS A CA 1
ATOM 1626 C C . HIS A 1 213 ? -21.428 12.145 -11.358 1.00 37.56 213 HIS A C 1
ATOM 1628 O O . HIS A 1 213 ? -21.725 12.782 -12.360 1.00 37.56 213 HIS A O 1
ATOM 1634 N N . LYS A 1 214 ? -22.275 12.060 -10.320 1.00 32.25 214 LYS A N 1
ATOM 1635 C CA . LYS A 1 214 ? -23.623 12.668 -10.364 1.00 32.25 214 LYS A CA 1
ATOM 1636 C C . LYS A 1 214 ? -23.651 14.169 -10.045 1.00 32.25 214 LYS A C 1
ATOM 1638 O O . LYS A 1 214 ? -24.666 14.818 -10.271 1.00 32.25 214 LYS A O 1
ATOM 1643 N N . GLY A 1 215 ? -22.545 14.732 -9.551 1.00 29.23 215 GLY A N 1
ATOM 1644 C CA . GLY A 1 215 ? -22.436 16.159 -9.213 1.00 29.23 215 GLY A CA 1
ATOM 1645 C C . GLY A 1 215 ? -21.924 17.066 -10.339 1.00 29.23 215 GLY A C 1
ATOM 1646 O O . GLY A 1 215 ? -22.028 18.281 -10.218 1.00 29.23 215 GLY A O 1
ATOM 1647 N N . VAL A 1 216 ? -21.377 16.512 -11.429 1.00 32.16 216 VAL A N 1
ATOM 1648 C CA . VAL A 1 216 ? -20.772 17.313 -12.518 1.00 32.16 216 VAL A CA 1
ATOM 1649 C C . VAL A 1 216 ? -21.752 17.545 -13.680 1.00 32.16 216 VAL A C 1
ATOM 1651 O O . VAL A 1 216 ? -21.667 18.561 -14.364 1.00 32.16 216 VAL A O 1
ATOM 1654 N N . GLU A 1 217 ? -22.764 16.688 -13.844 1.00 30.78 217 GLU A N 1
ATOM 1655 C CA . GLU A 1 217 ? -23.817 16.855 -14.863 1.00 30.78 217 GLU A CA 1
ATOM 1656 C C . GLU A 1 217 ? -24.935 17.840 -14.464 1.00 30.78 217 GLU A C 1
ATOM 1658 O O . GLU A 1 217 ? -25.781 18.176 -15.288 1.00 30.78 217 GLU A O 1
ATOM 1663 N N . GLN A 1 218 ? -24.939 18.358 -13.229 1.00 31.34 218 GLN A N 1
ATOM 1664 C CA . GLN A 1 218 ? -25.908 19.375 -12.786 1.00 31.34 218 GLN A CA 1
ATOM 1665 C C . GLN A 1 218 ? -25.387 20.821 -12.872 1.00 31.34 218 GLN A C 1
ATOM 1667 O O . GLN A 1 218 ? -26.106 21.747 -12.516 1.00 31.34 218 GLN A O 1
ATOM 1672 N N . LEU A 1 219 ? -24.171 21.032 -13.391 1.00 32.50 219 LEU A N 1
ATOM 1673 C CA . LEU A 1 219 ? -23.583 22.363 -13.622 1.00 32.50 219 LEU A CA 1
ATOM 1674 C C . LEU A 1 219 ? -23.384 22.690 -15.114 1.00 32.50 219 LEU A C 1
ATOM 1676 O O . LEU A 1 219 ? -22.689 23.642 -15.455 1.00 32.50 219 LEU A O 1
ATOM 1680 N N . THR A 1 220 ? -23.999 21.915 -16.012 1.00 39.25 220 THR A N 1
ATOM 1681 C CA . THR A 1 220 ? -24.000 22.156 -17.470 1.00 39.25 220 THR A CA 1
ATOM 1682 C C . THR A 1 220 ? -25.411 22.172 -18.068 1.00 39.25 220 THR A C 1
ATOM 1684 O O . THR A 1 220 ? -25.655 21.655 -19.158 1.00 39.25 220 THR A O 1
ATOM 1687 N N . LYS A 1 221 ? -26.347 22.825 -17.372 1.00 34.34 221 LYS A N 1
ATOM 1688 C CA . LYS A 1 221 ? -27.549 23.395 -17.991 1.00 34.34 221 LYS A CA 1
ATOM 1689 C C . LYS A 1 221 ? -27.701 24.851 -17.594 1.00 34.34 221 LYS A C 1
ATOM 1691 O O . LYS A 1 221 ? -27.574 25.124 -16.382 1.00 34.34 221 LYS A O 1
#

Organism: Polarella glacialis (NCBI:txid89957)

Foldseek 3Di:
DAAPLLAPPPPNDPGHDDLPVLALPLVLDDPVLVVLLRVLRVVCVVPQVLQNHASQLSNLLSLCSSPDDSVVSSVLVVVLSVQQVVVVVVDPPDLGLGDRDPVSLLVLLVVLLVVCCDPPFQVVLSVLLVVQVDDSSVVSSVCPRNLNSQQADSVVVSVLSVVSSVPGSVSSSVLLRVLSRVCNVVSNPDPHNVSNVVSSSHSRVDPPPPCVVVVPVVVPD